Protein AF-A0A0N5BUS9-F1 (afdb_monomer_lite)

pLDDT: mean 77.42, std 15.08, range [35.19, 95.69]

Sequence (285 aa):
MSEILEEEARTRIELNFENAVDEVYRHNHSIRLLVQECLDNRKHGEDDLNDREKKSLQTFANALYSISFKGSQRVRKHGIAQAFVSELERKLRIPEDIISYKKIQSSRQSVDHREKEATRYQNDSRNISITIKSFSDLVEYLKGKSTMQFLDEIGEVAKIDDIKNIIESIDEVEALPGQPVKDSFAVIVEKVKILPQDLWKKETVDETICFVYLNNKQYLFVGRFMLMESPLIADLIHRALAVVLKTSIKVDATLEKLLSFFSFRLNISARAFFKDFRKYTKNIK

Organism: Strongyloides papillosus (NCBI:txid174720)

Secondary structure (DSSP, 8-state):
-HHHHHHHHHHHHHHHHHHHHHHHHTT-TTHHHHHHHHHTTS--STTSS-HHHHHHHHHHHHHHHHHHTTT-GGGG-HHHHHHHHHHHHHHHTPPTTSS-GGG---HHHHHHHHHHHHHHHHHTTTT-SS---SHHHHHHHHHHS-HHHHHHHH--SS-HHHHHHHHHTSPPB-PPTTSPPB-HHHHHHHHTT--HHHHEESS--TTEEEEEEETTEEEEEETTEEEEE-S-HHHHHHHHHHHH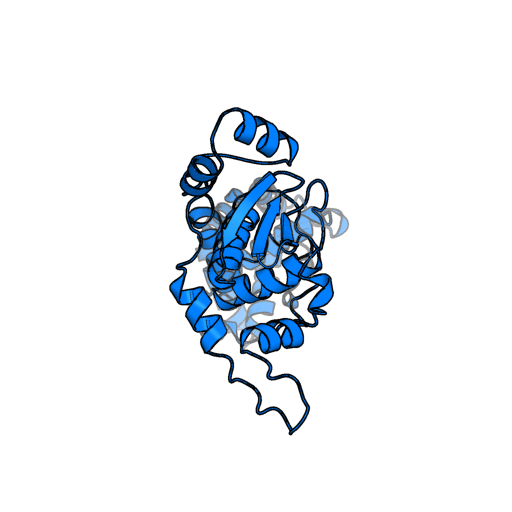HHS--EE-HHHHHHHHHHHHHTT--GGGT-SSTTSSTTS--

Structure (mmCIF, N/CA/C/O backbone):
data_AF-A0A0N5BUS9-F1
#
_entry.id   AF-A0A0N5BUS9-F1
#
loop_
_atom_site.group_PDB
_atom_site.id
_atom_site.type_symbol
_atom_site.label_atom_id
_atom_site.label_alt_id
_atom_site.label_comp_id
_atom_site.label_asym_id
_atom_site.label_entity_id
_atom_site.label_seq_id
_atom_site.pdbx_PDB_ins_code
_atom_site.Cartn_x
_atom_site.Cartn_y
_atom_site.Cartn_z
_atom_site.occupancy
_atom_site.B_iso_or_equiv
_atom_site.auth_seq_id
_atom_site.auth_comp_id
_atom_site.auth_asym_id
_atom_site.auth_atom_id
_atom_site.pdbx_PDB_model_num
ATOM 1 N N . MET A 1 1 ? -14.366 -10.611 -44.653 1.00 53.81 1 MET A N 1
ATOM 2 C CA . MET A 1 1 ? -14.214 -10.074 -43.275 1.00 53.81 1 MET A CA 1
ATOM 3 C C . MET A 1 1 ? -12.785 -10.226 -42.751 1.00 53.81 1 MET A C 1
ATOM 5 O O . MET A 1 1 ? -12.351 -9.297 -42.090 1.00 53.81 1 MET A O 1
ATOM 9 N N . SER A 1 2 ? -12.065 -11.323 -43.056 1.00 59.94 2 SER A N 1
ATOM 10 C CA . SER A 1 2 ? -10.646 -11.516 -42.669 1.00 59.94 2 SER A CA 1
ATOM 11 C C . SER A 1 2 ? -9.704 -10.480 -43.295 1.00 59.94 2 SER A C 1
ATOM 13 O O . SER A 1 2 ? -9.027 -9.769 -42.565 1.00 59.94 2 SER A O 1
ATOM 15 N N . GLU A 1 3 ? -9.779 -10.278 -44.617 1.00 67.44 3 GLU A N 1
ATOM 16 C CA . GLU A 1 3 ? -8.884 -9.361 -45.354 1.00 67.44 3 GLU A CA 1
ATOM 17 C C . GLU A 1 3 ? -8.934 -7.911 -44.842 1.00 67.44 3 GLU A C 1
ATOM 19 O O . GLU A 1 3 ? -7.905 -7.268 -44.685 1.00 67.44 3 GLU A O 1
ATOM 24 N N . ILE A 1 4 ? -10.123 -7.416 -44.473 1.00 73.56 4 ILE A N 1
ATOM 25 C CA . ILE A 1 4 ? -10.303 -6.059 -43.920 1.00 73.56 4 ILE A CA 1
ATOM 26 C C . ILE A 1 4 ? -9.629 -5.918 -42.541 1.00 73.56 4 ILE A C 1
ATOM 28 O O . ILE A 1 4 ? -9.157 -4.840 -42.187 1.00 73.56 4 ILE A O 1
ATOM 32 N N . LEU A 1 5 ? -9.607 -6.988 -41.736 1.00 72.75 5 LEU A N 1
ATOM 33 C CA . LEU A 1 5 ? -8.983 -6.978 -40.408 1.00 72.75 5 LEU A CA 1
ATOM 34 C C . LEU A 1 5 ? -7.459 -7.097 -40.500 1.00 72.75 5 LEU A C 1
ATOM 36 O O . LEU A 1 5 ? -6.759 -6.453 -39.721 1.00 72.75 5 LEU A O 1
ATOM 40 N N . GLU A 1 6 ? -6.960 -7.892 -41.445 1.00 78.50 6 GLU A N 1
ATOM 41 C CA . GLU A 1 6 ? -5.530 -8.044 -41.736 1.00 78.50 6 GLU A CA 1
ATOM 42 C C . GLU A 1 6 ? -4.935 -6.753 -42.309 1.00 78.50 6 GLU A C 1
ATOM 44 O O . GLU A 1 6 ? -3.887 -6.298 -41.851 1.00 78.50 6 GLU A O 1
ATOM 49 N N . GLU A 1 7 ? -5.634 -6.104 -43.243 1.00 79.88 7 GLU A N 1
ATOM 50 C CA . GLU A 1 7 ? -5.212 -4.823 -43.811 1.00 79.88 7 GLU A CA 1
ATOM 51 C C . GLU A 1 7 ? -5.198 -3.713 -42.747 1.00 79.88 7 GLU A C 1
ATOM 53 O O . GLU A 1 7 ? -4.198 -3.008 -42.598 1.00 79.88 7 GLU A O 1
ATOM 58 N N . GLU A 1 8 ? -6.243 -3.621 -41.912 1.00 77.88 8 GLU A N 1
ATOM 59 C CA . GLU A 1 8 ? -6.282 -2.659 -40.801 1.00 77.88 8 GLU A CA 1
ATOM 60 C C . GLU A 1 8 ? -5.161 -2.914 -39.773 1.00 77.88 8 GLU A C 1
ATOM 62 O O . GLU A 1 8 ? -4.548 -1.965 -39.269 1.00 77.88 8 GLU A O 1
ATOM 67 N N . ALA A 1 9 ? -4.873 -4.180 -39.451 1.00 80.75 9 ALA A N 1
ATOM 68 C CA . ALA A 1 9 ? -3.781 -4.543 -38.554 1.00 80.75 9 ALA A CA 1
ATOM 69 C C . ALA A 1 9 ? -2.418 -4.144 -39.130 1.00 80.75 9 ALA A C 1
ATOM 71 O O . ALA A 1 9 ? -1.630 -3.500 -38.434 1.00 80.75 9 ALA A O 1
ATOM 72 N N . ARG A 1 10 ? -2.169 -4.457 -40.405 1.00 84.44 10 ARG A N 1
ATOM 73 C CA . ARG A 1 10 ? -0.926 -4.127 -41.108 1.00 84.44 10 ARG A CA 1
ATOM 74 C C . ARG A 1 10 ? -0.653 -2.626 -41.107 1.00 84.44 10 ARG A C 1
ATOM 76 O O . ARG A 1 10 ? 0.413 -2.207 -40.658 1.00 84.44 10 ARG A O 1
ATOM 83 N N . THR A 1 11 ? -1.633 -1.813 -41.508 1.00 83.12 11 THR A N 1
ATOM 84 C CA . THR A 1 11 ? -1.485 -0.349 -41.545 1.00 83.12 11 THR A CA 1
ATOM 85 C C . THR A 1 11 ? -1.175 0.222 -40.161 1.00 83.12 11 THR A C 1
ATOM 87 O O . THR A 1 11 ? -0.302 1.076 -40.010 1.00 83.12 11 THR A O 1
ATOM 90 N N . ARG A 1 12 ? -1.854 -0.256 -39.110 1.00 82.12 12 ARG A N 1
ATOM 91 C CA . ARG A 1 12 ? -1.620 0.244 -37.747 1.00 82.12 12 ARG A CA 1
ATOM 92 C C . ARG A 1 12 ? -0.279 -0.204 -37.169 1.00 82.12 12 ARG A C 1
ATOM 94 O O . ARG A 1 12 ? 0.348 0.590 -36.466 1.00 82.12 12 ARG A O 1
ATOM 101 N N . ILE A 1 13 ? 0.161 -1.427 -37.476 1.00 86.25 13 ILE A N 1
ATOM 102 C CA . ILE A 1 13 ? 1.496 -1.924 -37.128 1.00 86.25 13 ILE A CA 1
ATOM 103 C C . ILE A 1 13 ? 2.551 -1.032 -37.772 1.00 86.25 13 ILE A C 1
ATOM 105 O O . ILE A 1 13 ? 3.456 -0.591 -37.080 1.00 86.25 13 ILE A O 1
ATOM 109 N N . GLU A 1 14 ? 2.440 -0.734 -39.066 1.00 86.12 14 GLU A N 1
ATOM 110 C CA . GLU A 1 14 ? 3.389 0.125 -39.783 1.00 86.12 14 GLU A CA 1
ATOM 111 C C . GLU A 1 14 ? 3.478 1.533 -39.198 1.00 86.12 14 GLU A C 1
ATOM 113 O O . GLU A 1 14 ? 4.581 2.003 -38.932 1.00 86.12 14 GLU A O 1
ATOM 118 N N . LEU A 1 15 ? 2.336 2.162 -38.917 1.00 84.62 15 LEU A N 1
ATOM 119 C CA . LEU A 1 15 ? 2.288 3.524 -38.382 1.00 84.62 15 LEU A CA 1
ATOM 120 C C . LEU A 1 15 ? 2.887 3.659 -36.974 1.00 84.62 15 LEU A C 1
ATOM 122 O O . LEU A 1 15 ? 3.390 4.725 -36.629 1.00 84.62 15 LEU A O 1
ATOM 126 N N . ASN A 1 16 ? 2.813 2.612 -36.145 1.00 85.88 16 ASN A N 1
ATOM 127 C CA . ASN A 1 16 ? 3.159 2.695 -34.720 1.00 85.88 16 ASN A CA 1
ATOM 128 C C . ASN A 1 16 ? 4.378 1.855 -34.317 1.00 85.88 16 ASN A C 1
ATOM 130 O O . ASN A 1 16 ? 4.712 1.821 -33.132 1.00 85.88 16 ASN A O 1
ATOM 134 N N . PHE A 1 17 ? 5.030 1.181 -35.269 1.00 86.00 17 PHE A N 1
ATOM 135 C CA . PHE A 1 17 ? 6.097 0.214 -34.997 1.00 86.00 17 PHE A CA 1
ATOM 136 C C . PHE A 1 17 ? 7.263 0.827 -34.213 1.00 86.00 17 PHE A C 1
ATOM 138 O O . PHE A 1 17 ? 7.553 0.387 -33.103 1.00 86.00 17 PHE A O 1
ATOM 145 N N . GLU A 1 18 ? 7.879 1.881 -34.753 1.00 82.56 18 GLU A N 1
ATOM 146 C CA . GLU A 1 18 ? 9.043 2.544 -34.147 1.00 82.56 18 GLU A CA 1
ATOM 147 C C . GLU A 1 18 ? 8.702 3.170 -32.791 1.00 82.56 18 GLU A C 1
ATOM 149 O O . GLU A 1 18 ? 9.430 2.997 -31.816 1.00 82.56 18 GLU A O 1
ATOM 154 N N . ASN A 1 19 ? 7.526 3.797 -32.686 1.00 81.38 19 ASN A N 1
ATOM 155 C CA . ASN A 1 19 ? 7.044 4.362 -31.425 1.00 81.38 19 ASN A CA 1
ATOM 156 C C . ASN A 1 19 ? 6.926 3.290 -30.329 1.00 81.38 19 ASN A C 1
ATOM 158 O O . ASN A 1 19 ? 7.269 3.538 -29.173 1.00 81.38 19 ASN A O 1
ATOM 162 N N . ALA A 1 20 ? 6.462 2.087 -30.681 1.00 81.69 20 ALA A N 1
ATOM 163 C CA . ALA A 1 20 ? 6.376 0.975 -29.742 1.00 81.69 20 ALA A CA 1
ATOM 164 C C . ALA A 1 20 ? 7.757 0.427 -29.351 1.00 81.69 20 ALA A C 1
ATOM 166 O O . ALA A 1 20 ? 7.949 0.034 -28.197 1.00 81.69 20 ALA A O 1
ATOM 167 N N . VAL A 1 21 ? 8.718 0.408 -30.282 1.00 83.44 21 VAL A N 1
ATOM 168 C CA . VAL A 1 21 ? 10.104 0.003 -30.001 1.00 83.44 21 VAL A CA 1
ATOM 169 C C . VAL A 1 21 ? 10.720 0.960 -28.982 1.00 83.44 21 VAL A C 1
ATOM 171 O O . VAL A 1 21 ? 11.236 0.508 -27.958 1.00 83.44 21 VAL A O 1
ATOM 174 N N . ASP A 1 22 ? 10.592 2.267 -29.208 1.00 78.38 22 ASP A N 1
ATOM 175 C CA . ASP A 1 22 ? 11.109 3.299 -28.308 1.00 78.38 22 ASP A CA 1
ATOM 176 C C . ASP A 1 22 ? 10.444 3.258 -26.926 1.00 78.38 22 ASP A C 1
ATOM 178 O O . ASP A 1 22 ? 11.112 3.426 -25.901 1.00 78.38 22 ASP A O 1
ATOM 182 N N . GLU A 1 23 ? 9.135 3.000 -26.866 1.00 76.94 23 GLU A N 1
ATOM 183 C CA . GLU A 1 23 ? 8.405 2.901 -25.601 1.00 76.94 23 GLU A CA 1
ATOM 184 C C . GLU A 1 23 ? 8.887 1.717 -24.751 1.00 76.94 23 GLU A C 1
ATOM 186 O O . GLU A 1 23 ? 9.117 1.861 -23.548 1.00 76.94 23 GLU A O 1
ATOM 191 N N . VAL A 1 24 ? 9.086 0.547 -25.363 1.00 76.31 24 VAL A N 1
ATOM 192 C CA . VAL A 1 24 ? 9.543 -0.650 -24.642 1.00 76.31 24 VAL A CA 1
ATOM 193 C C . VAL A 1 24 ? 11.032 -0.571 -24.323 1.00 76.31 24 VAL A C 1
ATOM 195 O O . VAL A 1 24 ? 11.441 -1.030 -23.256 1.00 76.31 24 VAL A O 1
ATOM 198 N N . TYR A 1 25 ? 11.839 0.070 -25.173 1.00 73.69 25 TYR A N 1
ATOM 199 C CA . TYR A 1 25 ? 13.275 0.254 -24.951 1.00 73.69 25 TYR A CA 1
ATOM 200 C C . TYR A 1 25 ? 13.587 0.985 -23.639 1.00 73.69 25 TYR A C 1
ATOM 202 O O . TYR A 1 25 ? 14.580 0.669 -22.983 1.00 73.69 25 TYR A O 1
ATOM 210 N N . ARG A 1 26 ? 12.712 1.901 -23.197 1.00 71.44 26 ARG A N 1
ATOM 211 C CA . ARG A 1 26 ? 12.839 2.594 -21.898 1.00 71.44 26 ARG A CA 1
ATOM 212 C C . ARG A 1 26 ? 12.831 1.649 -20.694 1.00 71.44 26 ARG A C 1
ATOM 214 O O . ARG A 1 26 ? 13.338 2.013 -19.639 1.00 71.44 26 ARG A O 1
ATOM 221 N N . HIS A 1 27 ? 12.245 0.463 -20.840 1.00 65.81 27 HIS A N 1
ATOM 222 C CA . HIS A 1 27 ? 12.072 -0.516 -19.763 1.00 65.81 27 HIS A CA 1
ATOM 223 C C . HIS A 1 27 ? 12.791 -1.842 -20.036 1.00 65.81 27 HIS A C 1
ATOM 225 O O . HIS A 1 27 ? 13.037 -2.614 -19.111 1.00 65.81 27 HIS A O 1
ATOM 231 N N . ASN A 1 28 ? 13.133 -2.112 -21.294 1.00 73.75 28 ASN A N 1
ATOM 232 C CA . ASN A 1 28 ? 13.862 -3.290 -21.725 1.00 73.75 28 ASN A CA 1
ATOM 233 C C . ASN A 1 28 ? 14.829 -2.923 -22.859 1.00 73.75 28 ASN A C 1
ATOM 235 O O . ASN A 1 28 ? 14.481 -2.986 -24.036 1.00 73.75 28 ASN A O 1
ATOM 239 N N . HIS A 1 29 ? 16.061 -2.562 -22.500 1.00 74.81 29 HIS A N 1
ATOM 240 C CA . HIS A 1 29 ? 17.065 -2.076 -23.452 1.00 74.81 29 HIS A CA 1
ATOM 241 C C . HIS A 1 29 ? 17.440 -3.089 -24.547 1.00 74.81 29 HIS A C 1
ATOM 243 O O . HIS A 1 29 ? 17.887 -2.689 -25.618 1.00 74.81 29 HIS A O 1
ATOM 249 N N . SER A 1 30 ? 17.223 -4.392 -24.333 1.00 79.69 30 SER A N 1
ATOM 250 C CA . SER A 1 30 ? 17.527 -5.412 -25.344 1.00 79.69 30 SER A CA 1
ATOM 251 C C . SER A 1 30 ? 16.446 -5.554 -26.418 1.00 79.69 30 SER A C 1
ATOM 253 O O . SER A 1 30 ? 16.671 -6.264 -27.394 1.00 79.69 30 SER A O 1
ATOM 255 N N . ILE A 1 31 ? 15.281 -4.899 -26.283 1.00 82.69 31 ILE A N 1
ATOM 256 C CA . ILE A 1 31 ? 14.173 -5.086 -27.234 1.00 82.69 31 ILE A CA 1
ATOM 257 C C . ILE A 1 31 ? 14.508 -4.577 -28.637 1.00 82.69 31 ILE A C 1
ATOM 259 O O . ILE A 1 31 ? 14.100 -5.187 -29.615 1.00 82.69 31 ILE A O 1
ATOM 263 N N . ARG A 1 32 ? 15.277 -3.488 -28.742 1.00 83.94 32 ARG A N 1
ATOM 264 C CA . ARG A 1 32 ? 15.635 -2.884 -30.031 1.00 83.94 32 ARG A CA 1
ATOM 265 C C . ARG A 1 32 ? 16.551 -3.803 -30.834 1.00 83.94 32 ARG A C 1
ATOM 267 O O . ARG A 1 32 ? 16.309 -4.025 -32.012 1.00 83.94 32 ARG A O 1
ATOM 274 N N . LEU A 1 33 ? 17.553 -4.369 -30.160 1.00 83.75 33 LEU A N 1
ATOM 275 C CA . LEU A 1 33 ? 18.446 -5.377 -30.731 1.00 83.75 33 LEU A CA 1
ATOM 276 C C . LEU A 1 33 ? 17.661 -6.628 -31.130 1.00 83.75 33 LEU A C 1
ATOM 278 O O . LEU A 1 33 ? 17.785 -7.075 -32.259 1.00 83.75 33 LEU A O 1
ATOM 282 N N . LEU A 1 34 ? 16.785 -7.126 -30.253 1.00 83.88 34 LEU A N 1
ATOM 283 C CA . LEU A 1 34 ? 15.982 -8.318 -30.524 1.00 83.88 34 LEU A CA 1
ATOM 284 C C . LEU A 1 34 ? 15.037 -8.138 -31.724 1.00 83.88 34 LEU A C 1
ATOM 286 O O . LEU A 1 34 ? 14.948 -9.020 -32.570 1.00 83.88 34 LEU A O 1
ATOM 290 N N . VAL A 1 35 ? 14.345 -6.999 -31.821 1.00 85.50 35 VAL A N 1
ATOM 291 C CA . VAL A 1 35 ? 13.466 -6.687 -32.960 1.00 85.50 35 VAL A CA 1
ATOM 292 C C . VAL A 1 35 ? 14.276 -6.578 -34.251 1.00 85.50 35 VAL A C 1
ATOM 294 O O . VAL A 1 35 ? 13.864 -7.137 -35.264 1.00 85.50 35 VAL A O 1
ATOM 297 N N . GLN A 1 36 ? 15.441 -5.926 -34.212 1.00 84.44 36 GLN A N 1
ATOM 298 C CA . GLN A 1 36 ? 16.326 -5.828 -35.371 1.00 84.44 36 GLN A CA 1
ATOM 299 C C . GLN A 1 36 ? 16.843 -7.205 -35.809 1.00 84.44 36 GLN A C 1
ATOM 301 O O . GLN A 1 36 ? 16.803 -7.520 -36.991 1.00 84.44 36 GLN A O 1
ATOM 306 N N . GLU A 1 37 ? 17.255 -8.058 -34.869 1.00 83.69 37 GLU A N 1
ATOM 307 C CA . GLU A 1 37 ? 17.695 -9.430 -35.152 1.00 83.69 37 GLU A CA 1
ATOM 308 C C . GLU A 1 37 ? 16.587 -10.287 -35.784 1.00 83.69 37 GLU A C 1
ATOM 310 O O . GLU A 1 37 ? 16.871 -11.100 -36.666 1.00 83.69 37 GLU A O 1
ATOM 315 N N . CYS A 1 38 ? 15.330 -10.082 -35.380 1.00 83.94 38 CYS A N 1
ATOM 316 C CA . CYS A 1 38 ? 14.174 -10.728 -36.006 1.00 83.94 38 CYS A CA 1
ATOM 317 C C . CYS A 1 38 ? 13.973 -10.225 -37.453 1.00 83.94 38 CYS A C 1
ATOM 319 O O . CYS A 1 38 ? 13.908 -11.023 -38.387 1.00 83.94 38 CYS A O 1
ATOM 321 N N . LEU A 1 39 ? 13.975 -8.902 -37.669 1.00 85.00 39 LEU A N 1
ATOM 322 C CA . LEU A 1 39 ? 13.831 -8.293 -39.002 1.00 85.00 39 LEU A CA 1
ATOM 323 C C . LEU A 1 39 ? 14.959 -8.697 -39.970 1.00 85.00 39 LEU A C 1
ATOM 325 O O . LEU A 1 39 ? 14.706 -8.956 -41.153 1.00 85.00 39 LEU A O 1
ATOM 329 N N . ASP A 1 40 ? 16.182 -8.808 -39.451 1.00 83.38 40 ASP A N 1
ATOM 330 C CA . ASP A 1 40 ? 17.397 -9.183 -40.181 1.00 83.38 40 ASP A CA 1
ATOM 331 C C . ASP A 1 40 ? 17.486 -10.690 -40.478 1.00 83.38 40 ASP A C 1
ATOM 333 O O . ASP A 1 40 ? 18.495 -11.149 -41.015 1.00 83.38 40 ASP A O 1
ATOM 337 N N . ASN A 1 41 ? 16.441 -11.465 -40.166 1.00 74.25 41 ASN A N 1
ATOM 338 C CA . ASN A 1 41 ? 16.361 -12.901 -40.435 1.00 74.25 41 ASN A CA 1
ATOM 339 C C . ASN A 1 41 ? 17.396 -13.726 -39.626 1.00 74.25 41 ASN A C 1
ATOM 341 O O . ASN A 1 41 ? 17.855 -14.777 -40.058 1.00 74.25 41 ASN A O 1
ATOM 345 N N . ARG A 1 42 ? 17.792 -13.266 -38.430 1.00 71.44 42 ARG A N 1
ATOM 346 C CA . ARG A 1 42 ? 18.778 -13.968 -37.576 1.00 71.44 42 ARG A CA 1
ATOM 347 C C . ARG A 1 42 ? 18.152 -14.881 -36.516 1.00 71.44 42 ARG A C 1
ATOM 349 O O . ARG A 1 42 ? 18.885 -15.562 -35.805 1.00 71.44 42 ARG A O 1
ATOM 356 N N . LYS A 1 43 ? 16.822 -14.856 -36.380 1.00 67.00 43 LYS A N 1
ATOM 357 C CA . LYS A 1 43 ? 16.039 -15.542 -35.337 1.00 67.00 43 LYS A CA 1
ATOM 358 C C . LYS A 1 43 ? 14.774 -16.164 -35.941 1.00 67.00 43 LYS A C 1
ATOM 360 O O . LYS A 1 43 ? 13.675 -15.658 -35.731 1.00 67.00 43 LYS A O 1
ATOM 365 N N . HIS A 1 44 ? 14.947 -17.205 -36.753 1.00 60.19 44 HIS A N 1
ATOM 366 C CA . HIS A 1 44 ? 13.884 -17.752 -37.606 1.00 60.19 44 HIS A CA 1
ATOM 367 C C . HIS A 1 44 ? 13.287 -19.073 -37.123 1.00 60.19 44 HIS A C 1
ATOM 369 O O . HIS A 1 44 ? 12.172 -19.399 -37.522 1.00 60.19 44 HIS A O 1
ATOM 375 N N . GLY A 1 45 ? 14.002 -19.835 -36.295 1.00 60.44 45 GLY A N 1
ATOM 376 C CA . GLY A 1 45 ? 13.513 -21.072 -35.690 1.00 60.44 45 GLY A CA 1
ATOM 377 C C . GLY A 1 45 ? 12.900 -20.856 -34.303 1.00 60.44 45 GLY A C 1
ATOM 378 O O . GLY A 1 45 ? 13.257 -19.920 -33.588 1.00 60.44 45 GLY A O 1
ATOM 379 N N . GLU A 1 46 ? 12.004 -21.754 -33.879 1.00 59.09 46 GLU A N 1
ATOM 380 C CA . GLU A 1 46 ? 11.448 -21.746 -32.510 1.00 59.09 46 GLU A CA 1
ATOM 381 C C . GLU A 1 46 ? 12.519 -21.916 -31.418 1.00 59.09 46 GLU A C 1
ATOM 383 O O . GLU A 1 46 ? 12.331 -21.417 -30.299 1.00 59.09 46 GLU A O 1
ATOM 388 N N . ASP A 1 47 ? 13.626 -22.584 -31.763 1.00 61.56 47 ASP A N 1
ATOM 389 C CA . ASP A 1 47 ? 14.791 -22.842 -30.908 1.00 61.56 47 ASP A CA 1
ATOM 390 C C . ASP A 1 47 ? 15.774 -21.660 -30.850 1.00 61.56 47 ASP A C 1
ATOM 392 O O . ASP A 1 47 ? 16.616 -21.593 -29.953 1.00 61.56 47 ASP A O 1
ATOM 396 N N . ASP A 1 48 ? 15.647 -20.686 -31.760 1.00 67.56 48 ASP A N 1
ATOM 397 C CA . ASP A 1 48 ? 16.517 -19.505 -31.793 1.00 67.56 48 ASP A CA 1
ATOM 398 C C . ASP A 1 48 ? 16.135 -18.472 -30.721 1.00 67.56 48 ASP A C 1
ATOM 400 O O . ASP A 1 48 ? 16.923 -17.567 -30.414 1.00 67.56 48 ASP A O 1
ATOM 404 N N . LEU A 1 49 ? 14.925 -18.593 -30.162 1.00 77.00 49 LEU A N 1
ATOM 405 C CA . LEU A 1 49 ? 14.358 -17.680 -29.177 1.00 77.00 49 LEU A CA 1
ATOM 406 C C . LEU A 1 49 ? 14.268 -18.346 -27.803 1.00 77.00 49 LEU A C 1
ATOM 408 O O . LEU A 1 49 ? 13.504 -19.289 -27.590 1.00 77.00 49 LEU A O 1
ATOM 412 N N . ASN A 1 50 ? 14.977 -17.796 -26.821 1.00 82.88 50 ASN A N 1
ATOM 413 C CA . ASN A 1 50 ? 14.837 -18.235 -25.435 1.00 82.88 50 ASN A CA 1
ATOM 414 C C . ASN A 1 50 ? 13.542 -17.691 -24.789 1.00 82.88 50 ASN A C 1
ATOM 416 O O . ASN A 1 50 ? 12.924 -16.730 -25.255 1.00 82.88 50 ASN A O 1
ATOM 420 N N . ASP A 1 51 ? 13.139 -18.259 -23.649 1.00 80.19 51 ASP A N 1
ATOM 421 C CA . ASP A 1 51 ? 11.920 -17.849 -22.930 1.00 80.19 51 ASP A CA 1
ATOM 422 C C . ASP A 1 51 ? 11.886 -16.360 -22.549 1.00 80.19 51 ASP A C 1
ATOM 424 O O . ASP A 1 51 ? 10.813 -15.759 -22.411 1.00 80.19 51 ASP A O 1
ATOM 428 N N . ARG A 1 52 ? 13.055 -15.741 -22.347 1.00 81.25 52 ARG A N 1
ATOM 429 C CA . ARG A 1 52 ? 13.172 -14.317 -22.013 1.00 81.25 52 ARG A CA 1
ATOM 430 C C . ARG A 1 52 ? 12.928 -13.439 -23.242 1.00 81.25 52 ARG A C 1
ATOM 432 O O . ARG A 1 52 ? 12.273 -12.401 -23.121 1.00 81.25 52 ARG A O 1
ATOM 439 N N . GLU A 1 53 ? 13.399 -13.857 -24.407 1.00 82.38 53 GLU A N 1
ATOM 440 C CA . GLU A 1 53 ? 13.170 -13.210 -25.699 1.00 82.38 53 GLU A CA 1
ATOM 441 C C . GLU A 1 53 ? 11.702 -13.339 -26.110 1.00 82.38 53 GLU A C 1
ATOM 443 O O . GLU A 1 53 ? 11.070 -12.323 -26.391 1.00 82.38 53 GLU A O 1
ATOM 448 N N . LYS A 1 54 ? 11.103 -14.533 -25.983 1.00 85.12 54 LYS A N 1
ATOM 449 C CA . LYS A 1 54 ? 9.660 -14.754 -26.215 1.00 85.12 54 LYS A CA 1
ATOM 450 C C . LYS A 1 54 ? 8.796 -13.839 -25.335 1.00 85.12 54 LYS A C 1
ATOM 452 O O . LYS A 1 54 ? 7.881 -13.169 -25.814 1.00 85.12 54 LYS A O 1
ATOM 457 N N . LYS A 1 55 ? 9.127 -13.709 -24.041 1.00 82.94 55 LYS A N 1
ATOM 458 C CA . LYS A 1 55 ? 8.458 -12.753 -23.129 1.00 82.94 55 LYS A CA 1
ATOM 459 C C . LYS A 1 55 ? 8.661 -11.293 -23.539 1.00 82.94 55 LYS A C 1
ATOM 461 O O . LYS A 1 55 ? 7.748 -10.477 -23.380 1.00 82.94 55 LYS A O 1
ATOM 466 N N . SER A 1 56 ? 9.841 -10.954 -24.048 1.00 83.12 56 SER A N 1
ATOM 467 C CA . SER A 1 56 ? 10.161 -9.599 -24.507 1.00 83.12 56 SER A CA 1
ATOM 468 C C . SER A 1 56 ? 9.361 -9.239 -25.764 1.00 83.12 56 SER A C 1
ATOM 470 O O . SER A 1 56 ? 8.751 -8.172 -25.797 1.00 83.12 56 SER A O 1
ATOM 472 N N . LEU A 1 57 ? 9.249 -10.161 -26.725 1.00 86.12 57 LEU A N 1
ATOM 473 C CA . LEU A 1 57 ? 8.404 -10.024 -27.917 1.00 86.12 57 LEU A CA 1
ATOM 474 C C . LEU A 1 57 ? 6.917 -9.914 -27.559 1.00 86.12 57 LEU A C 1
ATOM 476 O O . LEU A 1 57 ? 6.227 -9.037 -28.069 1.00 86.12 57 LEU A O 1
ATOM 480 N N . GLN A 1 58 ? 6.430 -10.710 -26.602 1.00 87.81 58 GLN A N 1
ATOM 481 C CA . GLN A 1 58 ? 5.059 -10.579 -26.095 1.00 87.81 58 GLN A CA 1
ATOM 482 C C . GLN A 1 58 ? 4.805 -9.203 -25.451 1.00 87.81 58 GLN A C 1
ATOM 484 O O . GLN A 1 58 ? 3.718 -8.637 -25.587 1.00 87.81 58 GLN A O 1
ATOM 489 N N . THR A 1 59 ? 5.791 -8.657 -24.734 1.00 82.88 59 THR A N 1
ATOM 490 C CA . THR A 1 59 ? 5.703 -7.323 -24.111 1.00 82.88 59 THR A CA 1
ATOM 491 C C . THR A 1 59 ? 5.665 -6.225 -25.171 1.00 82.88 59 THR A C 1
ATOM 493 O O . THR A 1 59 ? 4.860 -5.298 -25.070 1.00 82.88 59 THR A O 1
ATOM 496 N N . PHE A 1 60 ? 6.480 -6.368 -26.213 1.00 86.81 60 PHE A N 1
ATOM 497 C CA . PHE A 1 60 ? 6.468 -5.495 -27.378 1.00 86.81 60 PHE A CA 1
ATOM 498 C C . PHE A 1 60 ? 5.139 -5.541 -28.133 1.00 86.81 60 PHE A C 1
ATOM 500 O O . PHE A 1 60 ? 4.533 -4.493 -28.348 1.00 86.81 60 PHE A O 1
ATOM 507 N N . ALA A 1 61 ? 4.617 -6.734 -28.421 1.00 87.75 61 ALA A N 1
ATOM 508 C CA . ALA A 1 61 ? 3.317 -6.910 -29.062 1.00 87.75 61 ALA A CA 1
ATOM 509 C C . ALA A 1 61 ? 2.185 -6.231 -28.277 1.00 87.75 61 ALA A C 1
ATOM 511 O O . ALA A 1 61 ? 1.333 -5.567 -28.861 1.00 87.75 61 ALA A O 1
ATOM 512 N N . ASN A 1 62 ? 2.208 -6.334 -26.946 1.00 84.62 62 ASN A N 1
ATOM 513 C CA . ASN A 1 62 ? 1.245 -5.665 -26.071 1.00 84.62 62 ASN A CA 1
ATOM 514 C C . ASN A 1 62 ? 1.343 -4.134 -26.127 1.00 84.62 62 ASN A C 1
ATOM 516 O O . ASN A 1 62 ? 0.317 -3.454 -26.192 1.00 84.62 62 ASN A O 1
ATOM 520 N N . ALA A 1 63 ? 2.559 -3.582 -26.112 1.00 82.31 63 ALA A N 1
ATOM 521 C CA . ALA A 1 63 ? 2.772 -2.141 -26.234 1.00 82.31 63 ALA A CA 1
ATOM 522 C C . ALA A 1 63 ? 2.303 -1.631 -27.604 1.00 82.31 63 ALA A C 1
ATOM 524 O O . ALA A 1 63 ? 1.484 -0.714 -27.674 1.00 82.31 63 ALA A O 1
ATOM 525 N N . LEU A 1 64 ? 2.732 -2.293 -28.682 1.00 86.50 64 LEU A N 1
ATOM 526 C CA . LEU A 1 64 ? 2.346 -1.944 -30.044 1.00 86.50 64 LEU A CA 1
ATOM 527 C C . LEU A 1 64 ? 0.834 -2.034 -30.245 1.00 86.50 64 LEU A C 1
ATOM 529 O O . LEU A 1 64 ? 0.249 -1.116 -30.813 1.00 86.50 64 LEU A O 1
ATOM 533 N N . TYR A 1 65 ? 0.183 -3.085 -29.743 1.00 85.19 65 TYR A N 1
ATOM 534 C CA . TYR A 1 65 ? -1.270 -3.230 -29.821 1.00 85.19 65 TYR A CA 1
ATOM 535 C C . TYR A 1 65 ? -1.995 -2.111 -29.061 1.00 85.19 65 TYR A C 1
ATOM 537 O O . TYR A 1 65 ? -2.944 -1.509 -29.568 1.00 85.19 65 TYR A O 1
ATOM 545 N N . SER A 1 66 ? -1.517 -1.782 -27.858 1.00 79.38 66 SER A N 1
ATOM 546 C CA . SER A 1 66 ? -2.079 -0.714 -27.031 1.00 79.38 66 SER A CA 1
ATOM 547 C C . SER A 1 66 ? -1.983 0.656 -27.706 1.00 79.38 66 SER A C 1
ATOM 549 O O . SER A 1 66 ? -2.948 1.416 -27.647 1.00 79.38 66 SER A O 1
ATOM 551 N N . ILE A 1 67 ? -0.854 0.973 -28.348 1.00 79.31 67 ILE A N 1
ATOM 552 C CA . ILE A 1 67 ? -0.663 2.221 -29.104 1.00 79.31 67 ILE A CA 1
ATOM 553 C C . ILE A 1 67 ? -1.543 2.206 -30.358 1.00 79.31 67 ILE A C 1
ATOM 555 O O . ILE A 1 67 ? -2.334 3.121 -30.580 1.00 79.31 67 ILE A O 1
ATOM 559 N N . SER A 1 68 ? -1.461 1.119 -31.128 1.00 80.44 68 SER A N 1
ATOM 560 C CA . SER A 1 68 ? -2.128 0.952 -32.422 1.00 80.44 68 SER A CA 1
ATOM 561 C C . SER A 1 68 ? -3.640 1.087 -32.340 1.00 80.44 68 SER A C 1
ATOM 563 O O . SER A 1 68 ? -4.259 1.613 -33.263 1.00 80.44 68 SER A O 1
ATOM 565 N N . PHE A 1 69 ? -4.251 0.626 -31.248 1.00 75.75 69 PHE A N 1
ATOM 566 C CA . PHE A 1 69 ? -5.704 0.606 -31.098 1.00 75.75 69 PHE A CA 1
ATOM 567 C C . PHE A 1 69 ? -6.221 1.439 -29.919 1.00 75.75 69 PHE A C 1
ATOM 569 O O . PHE A 1 69 ? -7.374 1.272 -29.504 1.00 75.75 69 PHE A O 1
ATOM 576 N N . LYS A 1 70 ? -5.414 2.373 -29.398 1.00 68.69 70 LYS A N 1
ATOM 577 C CA . LYS A 1 70 ? -5.835 3.306 -28.346 1.00 68.69 70 LYS A CA 1
ATOM 578 C C . LYS A 1 70 ? -7.124 4.030 -28.763 1.00 68.69 70 LYS A C 1
ATOM 580 O O . LYS A 1 70 ? -7.171 4.691 -29.794 1.00 68.69 70 LYS A O 1
ATOM 585 N N . GLY A 1 71 ? -8.190 3.875 -27.974 1.00 57.69 71 GLY A N 1
ATOM 586 C CA . GLY A 1 71 ? -9.489 4.518 -28.224 1.00 57.69 71 GLY A CA 1
ATOM 587 C C . GLY A 1 71 ? -10.382 3.853 -29.285 1.00 57.69 71 GLY A C 1
ATOM 588 O O . GLY A 1 71 ? -11.496 4.320 -29.506 1.00 57.69 71 GLY A O 1
ATOM 589 N N . SER A 1 72 ? -9.961 2.749 -29.914 1.00 64.31 72 SER A N 1
ATOM 590 C CA . SER A 1 72 ? -10.790 2.038 -30.897 1.00 64.31 72 SER A CA 1
ATOM 591 C C . SER A 1 72 ? -11.840 1.143 -30.225 1.00 64.31 72 SER A C 1
ATOM 593 O O . SER A 1 72 ? -11.527 0.311 -29.372 1.00 64.31 72 SER A O 1
ATOM 595 N N . GLN A 1 73 ? -13.104 1.241 -30.653 1.00 57.44 73 GLN A N 1
ATOM 596 C CA . GLN A 1 73 ? -14.177 0.351 -30.178 1.00 57.44 73 GLN A CA 1
ATOM 597 C C . GLN A 1 73 ? -13.984 -1.112 -30.623 1.00 57.44 73 GLN A C 1
ATOM 599 O O . GLN A 1 73 ? -14.543 -2.026 -30.011 1.00 57.44 73 GLN A O 1
ATOM 604 N N . ARG A 1 74 ? -13.172 -1.355 -31.665 1.00 57.75 74 ARG A N 1
ATOM 605 C CA . ARG A 1 74 ? -12.951 -2.688 -32.255 1.00 57.75 74 ARG A CA 1
ATOM 606 C C . ARG A 1 74 ? -12.019 -3.586 -31.439 1.00 57.75 74 ARG A C 1
ATOM 608 O O . ARG A 1 74 ? -12.059 -4.796 -31.629 1.00 57.75 74 ARG A O 1
ATOM 615 N N . VAL A 1 75 ? -11.289 -3.029 -30.468 1.00 55.03 75 VAL A N 1
ATOM 616 C CA . VAL A 1 75 ? -10.420 -3.754 -29.512 1.00 55.03 75 VAL A CA 1
ATOM 617 C C . VAL A 1 75 ? -11.166 -4.856 -28.742 1.00 55.03 75 VAL A C 1
ATOM 619 O O . VAL A 1 75 ? -10.562 -5.781 -28.213 1.00 55.03 75 VAL A O 1
ATOM 622 N N . ARG A 1 76 ? -12.502 -4.785 -28.690 1.00 50.44 76 ARG A N 1
ATOM 623 C CA . ARG A 1 76 ? -13.358 -5.763 -28.004 1.00 50.44 76 ARG A CA 1
ATOM 624 C C . ARG A 1 76 ? -13.641 -7.040 -28.809 1.00 50.44 76 ARG A C 1
ATOM 626 O O . ARG A 1 76 ? -14.291 -7.934 -28.278 1.00 50.44 76 ARG A O 1
ATOM 633 N N . LYS A 1 77 ? -13.223 -7.135 -30.078 1.00 57.44 77 LYS A N 1
ATOM 634 C CA . LYS A 1 77 ? -13.500 -8.302 -30.935 1.00 57.44 77 LYS A CA 1
ATOM 635 C C . LYS A 1 77 ? -12.294 -9.246 -30.967 1.00 57.44 77 LYS A C 1
ATOM 637 O O . LYS A 1 77 ? -11.223 -8.848 -31.404 1.00 57.44 77 LYS A O 1
ATOM 642 N N . HIS A 1 78 ? -12.476 -10.512 -30.585 1.00 58.91 78 HIS A N 1
ATOM 643 C CA . HIS A 1 78 ? -11.402 -11.522 -30.583 1.00 58.91 78 HIS A CA 1
ATOM 644 C C . HIS A 1 78 ? -10.647 -11.644 -31.923 1.00 58.91 78 HIS A C 1
ATOM 646 O O . HIS A 1 78 ? -9.441 -11.875 -31.916 1.00 58.91 78 HIS A O 1
ATOM 652 N N . GLY A 1 79 ? -11.319 -11.407 -33.056 1.00 66.88 79 GLY A N 1
ATOM 653 C CA . GLY A 1 79 ? -10.710 -11.515 -34.386 1.00 66.88 79 GLY A CA 1
ATOM 654 C C . GLY A 1 79 ? -9.624 -10.479 -34.706 1.00 66.88 79 GLY A C 1
ATOM 655 O O . GLY A 1 79 ? -8.711 -10.800 -35.457 1.00 66.88 79 GLY A O 1
ATOM 656 N N . ILE A 1 80 ? -9.656 -9.264 -34.130 1.00 76.38 80 ILE A N 1
ATOM 657 C CA . ILE A 1 80 ? -8.639 -8.240 -34.455 1.00 76.38 80 ILE A CA 1
ATOM 658 C C . ILE A 1 80 ? -7.301 -8.508 -33.753 1.00 76.38 80 ILE A C 1
ATOM 660 O O . ILE A 1 80 ? -6.251 -8.186 -34.294 1.00 76.38 80 ILE A O 1
ATOM 664 N N . ALA A 1 81 ? -7.320 -9.114 -32.561 1.00 79.81 81 ALA A N 1
ATOM 665 C CA . ALA A 1 81 ? -6.096 -9.467 -31.841 1.00 79.81 81 ALA A CA 1
ATOM 666 C C . ALA A 1 81 ? -5.352 -10.615 -32.534 1.00 79.81 81 ALA A C 1
ATOM 668 O O . ALA A 1 81 ? -4.130 -10.581 -32.622 1.00 79.81 81 ALA A O 1
ATOM 669 N N . GLN A 1 82 ? -6.093 -11.597 -33.056 1.00 83.06 82 GLN A N 1
ATOM 670 C CA . GLN A 1 82 ? -5.521 -12.698 -33.826 1.00 83.06 82 GLN A CA 1
ATOM 671 C C . GLN A 1 82 ? -4.909 -12.194 -35.139 1.00 83.06 82 GLN A C 1
ATOM 673 O O . GLN A 1 82 ? -3.728 -12.422 -35.366 1.00 83.06 82 GLN A O 1
ATOM 678 N N . ALA A 1 83 ? -5.660 -11.416 -35.932 1.00 83.50 83 ALA A N 1
ATOM 679 C CA . ALA A 1 83 ? -5.148 -10.825 -37.174 1.00 83.50 83 ALA A CA 1
ATOM 680 C C . ALA A 1 83 ? -3.918 -9.928 -36.936 1.00 83.50 83 ALA A C 1
ATOM 682 O O . ALA A 1 83 ? -2.960 -9.963 -37.702 1.00 83.50 83 ALA A O 1
ATOM 683 N N . PHE A 1 84 ? -3.911 -9.163 -35.839 1.00 86.88 84 PHE A N 1
ATOM 684 C CA . PHE A 1 84 ? -2.766 -8.342 -35.452 1.00 86.88 84 PHE A CA 1
ATOM 685 C C . PHE A 1 84 ? -1.522 -9.160 -35.115 1.00 86.88 84 PHE A C 1
ATOM 687 O O . PHE A 1 84 ? -0.432 -8.802 -35.550 1.00 86.88 84 PHE A O 1
ATOM 694 N N . VAL A 1 85 ? -1.668 -10.230 -34.333 1.00 87.81 85 VAL A N 1
ATOM 695 C CA . VAL A 1 85 ? -0.534 -11.083 -33.969 1.00 87.81 85 VAL A CA 1
ATOM 696 C C . VAL A 1 85 ? 0.051 -11.757 -35.201 1.00 87.81 85 VAL A C 1
ATOM 698 O O . VAL A 1 85 ? 1.256 -11.656 -35.400 1.00 87.81 85 VAL A O 1
ATOM 701 N N . SER A 1 86 ? -0.786 -12.333 -36.065 1.00 87.44 86 SER A N 1
ATOM 702 C CA . SER A 1 86 ? -0.323 -12.976 -37.298 1.00 87.44 86 SER A CA 1
ATOM 703 C C . SER A 1 86 ? 0.422 -11.997 -38.213 1.00 87.44 86 SER A C 1
ATOM 705 O O . SER A 1 86 ? 1.490 -12.311 -38.732 1.00 87.44 86 SER A O 1
ATOM 707 N N . GLU A 1 87 ? -0.081 -10.769 -38.371 1.00 87.81 87 GLU A N 1
ATOM 708 C CA . GLU A 1 87 ? 0.603 -9.733 -39.158 1.00 87.81 87 GLU A CA 1
ATOM 709 C C . GLU A 1 87 ? 1.904 -9.242 -38.499 1.00 87.81 87 GLU A C 1
ATOM 711 O O . GLU A 1 87 ? 2.878 -8.943 -39.195 1.00 87.81 87 GLU A O 1
ATOM 716 N N . LEU A 1 88 ? 1.958 -9.191 -37.165 1.00 88.75 88 LEU A N 1
ATOM 717 C CA . LEU A 1 88 ? 3.162 -8.820 -36.426 1.00 88.75 88 LEU A CA 1
ATOM 718 C C . LEU A 1 88 ? 4.249 -9.897 -36.528 1.00 88.75 88 LEU A C 1
ATOM 720 O O . LEU A 1 88 ? 5.402 -9.552 -36.780 1.00 88.75 88 LEU A O 1
ATOM 724 N N . GLU A 1 89 ? 3.897 -11.173 -36.368 1.00 87.88 89 GLU A N 1
ATOM 725 C CA . GLU A 1 89 ? 4.816 -12.308 -36.530 1.00 87.88 89 GLU A CA 1
ATOM 726 C C . GLU A 1 89 ? 5.367 -12.355 -37.958 1.00 87.88 89 GLU A C 1
ATOM 728 O O . GLU A 1 89 ? 6.581 -12.435 -38.154 1.00 87.88 89 GLU A O 1
ATOM 733 N N . ARG A 1 90 ? 4.499 -12.138 -38.955 1.00 87.69 90 ARG A N 1
ATOM 734 C CA . ARG A 1 90 ? 4.890 -12.028 -40.365 1.00 87.69 90 ARG A CA 1
ATOM 735 C C . ARG A 1 90 ? 5.853 -10.869 -40.621 1.00 87.69 90 ARG A C 1
ATOM 737 O O . ARG A 1 90 ? 6.832 -11.036 -41.348 1.00 87.69 90 ARG A O 1
ATOM 744 N N . LYS A 1 91 ? 5.607 -9.696 -40.025 1.00 86.44 91 LYS A N 1
ATOM 745 C CA . LYS A 1 91 ? 6.502 -8.533 -40.148 1.00 86.44 91 LYS A CA 1
ATOM 746 C C . LYS A 1 91 ? 7.850 -8.776 -39.472 1.00 86.44 91 LYS A C 1
ATOM 748 O O . LYS A 1 91 ? 8.876 -8.425 -40.044 1.00 86.44 91 LYS A O 1
ATOM 753 N N . LEU A 1 92 ? 7.841 -9.368 -38.278 1.00 84.69 92 LEU A N 1
ATOM 754 C CA . LEU A 1 92 ? 9.042 -9.719 -37.516 1.00 84.69 92 LEU A CA 1
ATOM 755 C C . LEU A 1 92 ? 9.773 -10.938 -38.081 1.00 84.69 92 LEU A C 1
ATOM 757 O O . LEU A 1 92 ? 10.882 -11.207 -37.639 1.00 84.69 92 LEU A O 1
ATOM 761 N N . ARG A 1 93 ? 9.180 -11.643 -39.052 1.00 84.31 93 ARG A N 1
ATOM 762 C CA . ARG A 1 93 ? 9.734 -12.850 -39.669 1.00 84.31 93 ARG A CA 1
ATOM 763 C C . ARG A 1 93 ? 10.016 -13.969 -38.654 1.00 84.31 93 ARG A C 1
ATOM 765 O O . ARG A 1 93 ? 10.930 -14.760 -38.838 1.00 84.31 93 ARG A O 1
ATOM 772 N N . ILE A 1 94 ? 9.221 -14.043 -37.593 1.00 82.94 94 ILE A N 1
ATOM 773 C CA . ILE A 1 94 ? 9.323 -15.085 -36.560 1.00 82.94 94 ILE A CA 1
ATOM 774 C C . ILE A 1 94 ? 8.303 -16.205 -36.823 1.00 82.94 94 ILE A C 1
ATOM 776 O O . ILE A 1 94 ? 7.338 -15.966 -37.555 1.00 82.94 94 ILE A O 1
ATOM 780 N N . PRO A 1 95 ? 8.493 -17.411 -36.250 1.00 81.19 95 PRO A N 1
ATOM 781 C CA . PRO A 1 95 ? 7.505 -18.483 -36.334 1.00 81.19 95 PRO A CA 1
ATOM 782 C C . PRO A 1 95 ? 6.123 -18.050 -35.838 1.00 81.19 95 PRO A C 1
ATOM 784 O O . PRO A 1 95 ? 6.007 -17.177 -34.973 1.00 81.19 95 PRO A O 1
ATOM 787 N N . GLU A 1 96 ? 5.089 -18.699 -36.371 1.00 81.06 96 GLU A N 1
ATOM 788 C CA . GLU A 1 96 ? 3.721 -18.559 -35.870 1.00 81.06 96 GLU A CA 1
ATOM 789 C C . GLU A 1 96 ? 3.631 -19.063 -34.416 1.00 81.06 96 GLU A C 1
ATOM 791 O O . GLU A 1 96 ? 4.403 -19.925 -33.997 1.00 81.06 96 GLU A O 1
ATOM 796 N N . ASP A 1 97 ? 2.693 -18.516 -33.639 1.00 80.00 97 ASP A N 1
ATOM 797 C CA . ASP A 1 97 ? 2.386 -18.902 -32.247 1.00 80.00 97 ASP A CA 1
ATOM 798 C C . ASP A 1 97 ? 3.441 -18.545 -31.177 1.00 80.00 97 ASP A C 1
ATOM 800 O O . ASP A 1 97 ? 3.269 -18.857 -29.989 1.00 80.00 97 ASP A O 1
ATOM 804 N N . ILE A 1 98 ? 4.487 -17.793 -31.530 1.00 83.50 98 ILE A N 1
ATOM 805 C CA . ILE A 1 98 ? 5.444 -17.240 -30.557 1.00 83.50 98 ILE A CA 1
ATOM 806 C C . ILE A 1 98 ? 4.768 -16.192 -29.665 1.00 83.50 98 ILE A C 1
ATOM 808 O O . ILE A 1 98 ? 5.001 -16.128 -28.450 1.00 83.50 98 ILE A O 1
ATOM 812 N N . ILE A 1 99 ? 3.922 -15.355 -30.261 1.00 83.94 99 ILE A N 1
ATOM 813 C CA . ILE A 1 99 ? 3.161 -14.316 -29.583 1.00 83.94 99 ILE A CA 1
ATOM 814 C C . ILE A 1 99 ? 1.745 -14.840 -29.363 1.00 83.94 99 ILE A C 1
ATOM 816 O O . ILE A 1 99 ? 0.976 -15.104 -30.278 1.00 83.94 99 ILE A O 1
ATOM 820 N N . SER A 1 100 ? 1.325 -14.932 -28.105 1.00 84.69 100 SER A N 1
ATOM 821 C CA . SER A 1 100 ? -0.021 -15.403 -27.802 1.00 84.69 100 SER A CA 1
ATOM 822 C C . SER A 1 100 ? -1.036 -14.274 -27.967 1.00 84.69 100 SER A C 1
ATOM 824 O O . SER A 1 100 ? -1.102 -13.363 -27.134 1.00 84.69 100 SER A O 1
ATOM 826 N N . TYR A 1 101 ? -1.912 -14.374 -28.972 1.00 81.12 101 TYR A N 1
ATOM 827 C CA . TYR A 1 101 ? -3.036 -13.439 -29.144 1.00 81.12 101 TYR A CA 1
ATOM 828 C C . TYR A 1 101 ? -3.976 -13.413 -27.927 1.00 81.12 101 TYR A C 1
ATOM 830 O O . TYR A 1 101 ? -4.563 -12.380 -27.613 1.00 81.12 101 TYR A O 1
ATOM 838 N N . LYS A 1 102 ? -4.077 -14.522 -27.175 1.00 77.62 102 LYS A N 1
ATOM 839 C CA . LYS A 1 102 ? -4.851 -14.603 -25.920 1.00 77.62 102 LYS A CA 1
ATOM 840 C C . LYS A 1 102 ? -4.255 -13.746 -24.798 1.00 77.62 102 LYS A C 1
ATOM 842 O O . LYS A 1 102 ? -4.967 -13.395 -23.861 1.00 77.62 102 LYS A O 1
ATOM 847 N N . LYS A 1 103 ? -2.958 -13.429 -24.875 1.00 75.94 103 LYS A N 1
ATOM 848 C CA . LYS A 1 103 ? -2.234 -12.582 -23.914 1.00 75.94 103 LYS A CA 1
ATOM 849 C C . LYS A 1 103 ? -2.149 -11.119 -24.359 1.00 75.94 103 LYS A C 1
ATOM 851 O O . LYS A 1 103 ? -1.503 -10.334 -23.664 1.00 75.94 103 LYS A O 1
ATOM 856 N N . ILE A 1 104 ? -2.787 -10.756 -25.476 1.00 77.38 104 ILE A N 1
ATOM 857 C CA . ILE A 1 104 ? -2.866 -9.372 -25.942 1.00 77.38 104 ILE A CA 1
ATOM 858 C C . ILE A 1 104 ? -3.823 -8.591 -25.041 1.00 77.38 104 ILE A C 1
ATOM 860 O O . ILE A 1 104 ? -5.037 -8.801 -25.047 1.00 77.38 104 ILE A O 1
ATOM 864 N N . GLN A 1 105 ? -3.263 -7.699 -24.228 1.00 64.75 105 GLN A N 1
ATOM 865 C CA . GLN A 1 105 ? -4.029 -6.854 -23.321 1.00 64.75 105 GLN A CA 1
ATOM 866 C C . GLN A 1 105 ? -4.588 -5.648 -24.081 1.00 64.75 105 GLN A C 1
ATOM 868 O O . GLN A 1 105 ? -3.857 -4.871 -24.692 1.00 64.75 105 GLN A O 1
ATOM 873 N N . SER A 1 106 ? -5.910 -5.478 -24.033 1.00 57.62 106 SER A N 1
ATOM 874 C CA . SER A 1 106 ? -6.582 -4.302 -24.598 1.00 57.62 106 SER A CA 1
ATOM 875 C C . SER A 1 106 ? -6.131 -3.001 -23.922 1.00 57.62 106 SER A C 1
ATOM 877 O O . SER A 1 106 ? -5.787 -2.992 -22.740 1.00 57.62 106 SER A O 1
ATOM 879 N N . SER A 1 107 ? -6.228 -1.875 -24.639 1.00 50.03 107 SER A N 1
ATOM 880 C CA . SER A 1 107 ? -5.823 -0.541 -24.166 1.00 50.03 107 SER A CA 1
ATOM 881 C C . SER A 1 107 ? -6.476 -0.089 -22.848 1.00 50.03 107 SER A C 1
ATOM 883 O O . SER A 1 107 ? -6.001 0.852 -22.231 1.00 50.03 107 SER A O 1
ATOM 885 N N . ARG A 1 108 ? -7.566 -0.724 -22.387 1.00 44.25 108 ARG A N 1
ATOM 886 C CA . ARG A 1 108 ? -8.129 -0.475 -21.046 1.00 44.25 108 ARG A CA 1
ATOM 887 C C . ARG A 1 108 ? -7.362 -1.210 -19.946 1.00 44.25 108 ARG A C 1
ATOM 889 O O . ARG A 1 108 ? -7.143 -0.637 -18.893 1.00 44.25 108 ARG A O 1
ATOM 896 N N . GLN A 1 109 ? -6.909 -2.436 -20.199 1.00 46.34 109 GLN A N 1
ATOM 897 C CA . GLN A 1 109 ? -6.138 -3.224 -19.233 1.00 46.34 109 GLN A CA 1
ATOM 898 C C . GLN A 1 109 ? -4.697 -2.713 -19.084 1.00 46.34 109 GLN A C 1
ATOM 900 O O . GLN A 1 109 ? -4.152 -2.786 -17.988 1.00 46.34 109 GLN A O 1
ATOM 905 N N . SER A 1 110 ? -4.101 -2.147 -20.141 1.00 44.62 110 SER A N 1
ATOM 906 C CA . SER A 1 110 ? -2.751 -1.562 -20.091 1.00 44.62 110 SER A CA 1
ATOM 907 C C . SER A 1 110 ? -2.725 -0.162 -19.466 1.00 44.62 110 SER A C 1
ATOM 909 O O . SER A 1 110 ? -1.806 0.139 -18.709 1.00 44.62 110 SER A O 1
ATOM 911 N N . VAL A 1 111 ? -3.737 0.677 -19.727 1.00 44.41 111 VAL A N 1
ATOM 912 C CA . VAL A 1 111 ? -3.853 2.030 -19.152 1.00 44.41 111 VAL A CA 1
ATOM 913 C C . VAL A 1 111 ? -4.233 1.960 -17.672 1.00 44.41 111 VAL A C 1
ATOM 915 O O . VAL A 1 111 ? -3.554 2.576 -16.859 1.00 44.41 111 VAL A O 1
ATOM 918 N N . ASP A 1 112 ? -5.194 1.110 -17.280 1.00 42.81 112 ASP A N 1
ATOM 919 C CA . ASP A 1 112 ? -5.514 0.903 -15.858 1.00 42.81 112 ASP A CA 1
ATOM 920 C C . ASP A 1 112 ? -4.334 0.332 -15.056 1.00 42.81 112 ASP A C 1
ATOM 922 O O . ASP A 1 112 ? -4.245 0.590 -13.859 1.00 42.81 112 ASP A O 1
ATOM 926 N N . HIS A 1 113 ? -3.431 -0.438 -15.675 1.00 45.94 113 HIS A N 1
ATOM 927 C CA . HIS A 1 113 ? -2.258 -0.993 -14.992 1.00 45.94 113 HIS A CA 1
ATOM 928 C C . HIS A 1 113 ? -1.082 -0.004 -14.971 1.00 45.94 113 HIS A C 1
ATOM 930 O O . HIS A 1 113 ? -0.454 0.171 -13.930 1.00 45.94 113 HIS A O 1
ATOM 936 N N . ARG A 1 114 ? -0.802 0.697 -16.082 1.00 44.62 114 ARG A N 1
ATOM 937 C CA . ARG A 1 114 ? 0.342 1.621 -16.195 1.00 44.62 114 ARG A CA 1
ATOM 938 C C . ARG A 1 114 ? 0.081 3.004 -15.601 1.00 44.62 114 ARG A C 1
ATOM 940 O O . ARG A 1 114 ? 0.992 3.537 -14.978 1.00 44.62 114 ARG A O 1
ATOM 947 N N . GLU A 1 115 ? -1.126 3.568 -15.703 1.00 43.03 115 GLU A N 1
ATOM 948 C CA . GLU A 1 115 ? -1.459 4.823 -15.003 1.00 43.03 115 GLU A CA 1
ATOM 949 C C . GLU A 1 115 ? -1.578 4.590 -13.490 1.00 43.03 115 GLU A C 1
ATOM 951 O O . GLU A 1 115 ? -1.116 5.417 -12.707 1.00 43.03 115 GLU A O 1
ATOM 956 N N . LYS A 1 116 ? -2.068 3.429 -13.028 1.00 47.69 116 LYS A N 1
ATOM 957 C CA . LYS A 1 116 ? -2.030 3.103 -11.588 1.00 47.69 116 LYS A CA 1
ATOM 958 C C . LYS A 1 116 ? -0.619 2.816 -11.076 1.00 47.69 116 LYS A C 1
ATOM 960 O O . LYS A 1 116 ? -0.362 3.071 -9.905 1.00 47.69 116 LYS A O 1
ATOM 965 N N . GLU A 1 117 ? 0.303 2.322 -11.903 1.00 41.97 117 GLU A N 1
ATOM 966 C CA . GLU A 1 117 ? 1.687 2.070 -11.478 1.00 41.97 117 GLU A CA 1
ATOM 967 C C . GLU A 1 117 ? 2.593 3.304 -11.566 1.00 41.97 117 GLU A C 1
ATOM 969 O O . GLU A 1 117 ? 3.307 3.586 -10.606 1.00 41.97 117 GLU A O 1
ATOM 974 N N . ALA A 1 118 ? 2.545 4.083 -12.649 1.00 39.09 118 ALA A N 1
ATOM 975 C CA . ALA A 1 118 ? 3.418 5.246 -12.829 1.00 39.09 118 ALA A CA 1
ATOM 976 C C . ALA A 1 118 ? 3.057 6.411 -11.888 1.00 39.09 118 ALA A C 1
ATOM 978 O O . ALA A 1 118 ? 3.948 7.054 -11.330 1.00 39.09 118 ALA A O 1
ATOM 979 N N . THR A 1 119 ? 1.761 6.639 -11.640 1.00 41.19 119 THR A N 1
ATOM 980 C CA . THR A 1 119 ? 1.298 7.727 -10.759 1.00 41.19 119 THR A CA 1
ATOM 981 C C . THR A 1 119 ? 1.438 7.378 -9.271 1.00 41.19 119 THR A C 1
ATOM 983 O O . THR A 1 119 ? 1.631 8.277 -8.458 1.00 41.19 119 THR A O 1
ATOM 986 N N . ARG A 1 120 ? 1.433 6.085 -8.897 1.00 43.72 120 ARG A N 1
ATOM 987 C CA . ARG A 1 120 ? 1.709 5.641 -7.514 1.00 43.72 120 ARG A CA 1
ATOM 988 C C . ARG A 1 120 ? 3.190 5.733 -7.147 1.00 43.72 120 ARG A C 1
ATOM 990 O O . ARG A 1 120 ? 3.508 6.190 -6.059 1.00 43.72 120 ARG A O 1
ATOM 997 N N . TYR A 1 121 ? 4.112 5.373 -8.042 1.00 40.78 121 TYR A N 1
ATOM 998 C CA . TYR A 1 121 ? 5.542 5.402 -7.701 1.00 40.78 121 TYR A CA 1
ATOM 999 C C . TYR A 1 121 ? 6.148 6.812 -7.633 1.00 40.78 121 TYR A C 1
ATOM 1001 O O . TYR A 1 121 ? 7.047 7.031 -6.821 1.00 40.78 121 TYR A O 1
ATOM 1009 N N . GLN A 1 122 ? 5.665 7.774 -8.430 1.00 39.06 122 GLN A N 1
ATOM 1010 C CA . GLN A 1 122 ? 6.179 9.151 -8.380 1.00 39.06 122 GLN A CA 1
ATOM 1011 C C . GLN A 1 122 ? 5.541 10.034 -7.298 1.00 39.06 122 GLN A C 1
ATOM 1013 O O . GLN A 1 122 ? 6.190 10.992 -6.888 1.00 39.06 122 GLN A O 1
ATOM 1018 N N . ASN A 1 123 ? 4.329 9.736 -6.816 1.00 39.19 123 ASN A N 1
ATOM 1019 C CA . ASN A 1 123 ? 3.695 10.536 -5.759 1.00 39.19 123 ASN A CA 1
ATOM 1020 C C . ASN A 1 123 ? 3.942 9.991 -4.342 1.00 39.19 123 ASN A C 1
ATOM 1022 O O . ASN A 1 123 ? 4.086 10.799 -3.429 1.00 39.19 123 ASN A O 1
ATOM 1026 N N . ASP A 1 124 ? 4.093 8.675 -4.144 1.00 42.78 124 ASP A N 1
ATOM 1027 C CA . ASP A 1 124 ? 4.281 8.109 -2.792 1.00 42.78 124 ASP A CA 1
ATOM 1028 C C . ASP A 1 124 ? 5.710 8.290 -2.233 1.00 42.78 124 ASP A C 1
ATOM 1030 O O . ASP A 1 124 ? 5.928 8.158 -1.032 1.00 42.78 124 ASP A O 1
ATOM 1034 N N . SER A 1 125 ? 6.695 8.638 -3.072 1.00 43.25 125 SER A N 1
ATOM 1035 C CA . SER A 1 125 ? 8.111 8.777 -2.682 1.00 43.25 125 SER A CA 1
ATOM 1036 C C . SER A 1 125 ? 8.635 10.220 -2.644 1.00 43.25 125 SER A C 1
ATOM 1038 O O . SER A 1 125 ? 9.779 10.442 -2.255 1.00 43.25 125 SER A O 1
ATOM 1040 N N . ARG A 1 126 ? 7.827 11.224 -3.019 1.00 47.16 126 ARG A N 1
ATOM 1041 C CA . ARG A 1 126 ? 8.283 12.628 -3.118 1.00 47.16 126 ARG A CA 1
ATOM 1042 C C . ARG A 1 126 ? 8.236 13.433 -1.815 1.00 47.16 126 ARG A C 1
ATOM 1044 O O . ARG A 1 126 ? 8.775 14.530 -1.795 1.00 47.16 126 ARG A O 1
ATOM 1051 N N . ASN A 1 127 ? 7.673 12.890 -0.733 1.00 50.81 127 ASN A N 1
ATOM 1052 C CA . ASN A 1 127 ? 7.481 13.615 0.533 1.00 50.81 127 ASN A CA 1
ATOM 1053 C C . ASN A 1 127 ? 8.103 12.912 1.753 1.00 50.81 127 ASN A C 1
ATOM 1055 O O . ASN A 1 127 ? 7.531 12.973 2.837 1.00 50.81 127 ASN A O 1
ATOM 1059 N N . ILE A 1 128 ? 9.228 12.210 1.595 1.00 53.03 128 ILE A N 1
ATOM 1060 C CA . ILE A 1 128 ? 9.994 11.687 2.738 1.00 53.03 128 ILE A CA 1
ATOM 1061 C C . ILE A 1 128 ? 11.373 12.328 2.693 1.00 53.03 128 ILE A C 1
ATOM 1063 O O . ILE A 1 128 ? 12.141 12.069 1.768 1.00 53.03 128 ILE A O 1
ATOM 1067 N N . SER A 1 129 ? 11.696 13.169 3.676 1.00 58.69 129 SER A N 1
ATOM 1068 C CA . SER A 1 129 ? 13.032 13.774 3.783 1.00 58.69 129 SER A CA 1
ATOM 1069 C C . SER A 1 129 ? 14.102 12.767 4.224 1.00 58.69 129 SER A C 1
ATOM 1071 O O . SER A 1 129 ? 15.291 13.075 4.176 1.00 58.69 129 SER A O 1
ATOM 1073 N N . ILE A 1 130 ? 13.693 11.564 4.645 1.00 67.75 130 ILE A N 1
ATOM 1074 C CA . ILE A 1 130 ? 14.555 10.527 5.219 1.00 67.75 130 ILE A CA 1
ATOM 1075 C C . ILE A 1 130 ? 14.283 9.158 4.596 1.00 67.75 130 ILE A C 1
ATOM 1077 O O . ILE A 1 130 ? 13.148 8.785 4.335 1.00 67.75 130 ILE A O 1
ATOM 1081 N N . THR A 1 131 ? 15.325 8.368 4.353 1.00 68.88 131 THR A N 1
ATOM 1082 C CA . THR A 1 131 ? 15.169 7.001 3.832 1.00 68.88 131 THR A CA 1
ATOM 1083 C C . THR A 1 131 ? 15.516 5.998 4.926 1.00 68.88 131 THR A C 1
ATOM 1085 O O . THR A 1 131 ? 16.692 5.783 5.198 1.00 68.88 131 THR A O 1
ATOM 1088 N N . ILE A 1 132 ? 14.507 5.370 5.536 1.00 75.81 132 ILE A N 1
ATOM 1089 C CA . ILE A 1 132 ? 14.689 4.336 6.571 1.00 75.81 132 ILE A CA 1
ATOM 1090 C C . ILE A 1 132 ? 14.433 2.961 5.955 1.00 75.81 132 ILE A C 1
ATOM 1092 O O . ILE A 1 132 ? 13.294 2.608 5.621 1.00 75.81 132 ILE A O 1
ATOM 1096 N N . LYS A 1 133 ? 15.508 2.185 5.783 1.00 77.31 133 LYS A N 1
ATOM 1097 C CA . LYS A 1 133 ? 15.477 0.875 5.115 1.00 77.31 133 LYS A CA 1
ATOM 1098 C C . LYS A 1 133 ? 15.464 -0.286 6.104 1.00 77.31 133 LYS A C 1
ATOM 1100 O O . LYS A 1 133 ? 15.085 -1.393 5.724 1.00 77.31 133 LYS A O 1
ATOM 1105 N N . SER A 1 134 ? 15.853 -0.052 7.354 1.00 80.94 134 SER A N 1
ATOM 1106 C CA . SER A 1 134 ? 15.917 -1.085 8.386 1.00 80.94 134 SER A CA 1
ATOM 1107 C C . SER A 1 134 ? 15.488 -0.579 9.768 1.00 80.94 134 SER A C 1
ATOM 1109 O O . SER A 1 134 ? 15.398 0.625 10.010 1.00 80.94 134 SER A O 1
ATOM 1111 N N . PHE A 1 135 ? 15.229 -1.511 10.694 1.00 83.62 135 PHE A N 1
ATOM 1112 C CA . PHE A 1 135 ? 15.003 -1.173 12.102 1.00 83.62 135 PHE A CA 1
ATOM 1113 C C . PHE A 1 135 ? 16.252 -0.536 12.728 1.00 83.62 135 PHE A C 1
ATOM 1115 O O . PHE A 1 135 ? 16.129 0.435 13.464 1.00 83.62 135 PHE A O 1
ATOM 1122 N N . SER A 1 136 ? 17.453 -1.019 12.395 1.00 85.50 136 SER A N 1
ATOM 1123 C CA . SER A 1 136 ? 18.712 -0.435 12.871 1.00 85.50 136 SER A CA 1
ATOM 1124 C C . SER A 1 136 ? 18.863 1.029 12.448 1.00 85.50 136 SER A C 1
ATOM 1126 O O . SER A 1 136 ? 19.222 1.855 13.285 1.00 85.50 136 SER A O 1
ATOM 1128 N N . ASP A 1 137 ? 18.495 1.359 11.204 1.00 84.06 137 ASP A N 1
ATOM 1129 C CA . ASP A 1 137 ? 18.507 2.738 10.695 1.00 84.06 137 ASP A CA 1
ATOM 1130 C C . ASP A 1 137 ? 17.551 3.622 11.510 1.00 84.06 137 ASP A C 1
ATOM 1132 O O . ASP A 1 137 ? 17.887 4.751 11.856 1.00 84.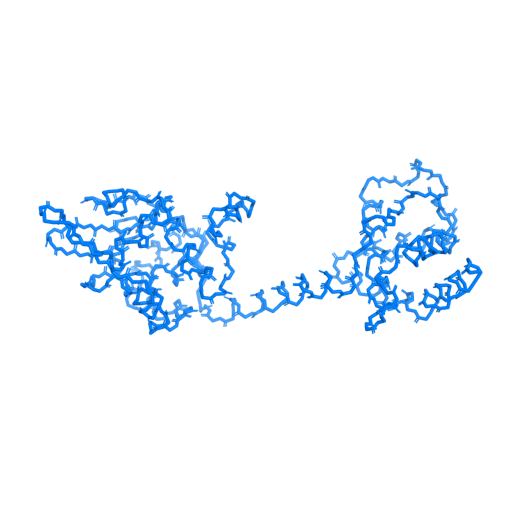06 137 ASP A O 1
ATOM 1136 N N . LEU A 1 138 ? 16.363 3.102 11.855 1.00 85.50 138 LEU A N 1
ATOM 1137 C CA . LEU A 1 138 ? 15.411 3.814 12.710 1.00 85.50 138 LEU A CA 1
ATOM 1138 C C . LEU A 1 138 ? 15.999 4.062 14.104 1.00 85.50 138 LEU A C 1
ATOM 1140 O O . LEU A 1 138 ? 15.865 5.161 14.630 1.00 85.50 138 LEU A O 1
ATOM 1144 N N . VAL A 1 139 ? 16.641 3.059 14.710 1.00 86.25 139 VAL A N 1
ATOM 1145 C CA . VAL A 1 139 ? 17.249 3.201 16.042 1.00 86.25 139 VAL A CA 1
ATOM 1146 C C . VAL A 1 139 ? 18.342 4.262 16.035 1.00 86.25 139 VAL A C 1
ATOM 1148 O O . VAL A 1 139 ? 18.406 5.081 16.948 1.00 86.25 139 VAL A O 1
ATOM 1151 N N . GLU A 1 140 ? 19.208 4.255 15.026 1.00 85.81 140 GLU A N 1
ATOM 1152 C CA . GLU A 1 140 ? 20.250 5.270 14.875 1.00 85.81 140 GLU A CA 1
ATOM 1153 C C . GLU A 1 140 ? 19.646 6.664 14.689 1.00 85.81 140 GLU A C 1
ATOM 1155 O O . GLU A 1 140 ? 20.062 7.620 15.344 1.00 85.81 140 GLU A O 1
ATOM 1160 N N . TYR A 1 141 ? 18.592 6.759 13.885 1.00 85.38 141 TYR A N 1
ATOM 1161 C CA . TYR A 1 141 ? 17.880 8.003 13.651 1.00 85.38 141 TYR A CA 1
ATOM 1162 C C . TYR A 1 141 ? 17.223 8.559 14.930 1.00 85.38 141 TYR A C 1
ATOM 1164 O O . TYR A 1 141 ? 17.408 9.729 15.270 1.00 85.38 141 TYR A O 1
ATOM 1172 N N . LEU A 1 142 ? 16.518 7.714 15.690 1.00 84.25 142 LEU A N 1
ATOM 1173 C CA . LEU A 1 142 ? 15.855 8.087 16.949 1.00 84.25 142 LEU A CA 1
ATOM 1174 C C . LEU A 1 142 ? 16.837 8.364 18.100 1.00 84.25 142 LEU A C 1
ATOM 1176 O O . LEU A 1 142 ? 16.453 8.968 19.097 1.00 84.25 142 LEU A O 1
ATOM 1180 N N . LYS A 1 143 ? 18.110 7.961 17.989 1.00 84.44 143 LYS A N 1
ATOM 1181 C CA . LYS A 1 143 ? 19.158 8.397 18.931 1.00 84.44 143 LYS A CA 1
ATOM 1182 C C . LYS A 1 143 ? 19.564 9.853 18.709 1.00 84.44 143 LYS A C 1
ATOM 1184 O O . LYS A 1 143 ? 19.975 10.512 19.659 1.00 84.44 143 LYS A O 1
ATOM 1189 N N . GLY A 1 144 ? 19.486 10.335 17.468 1.00 81.00 144 GLY A N 1
ATOM 1190 C CA . GLY A 1 144 ? 19.893 11.690 17.092 1.00 81.00 144 GLY A CA 1
ATOM 1191 C C . GLY A 1 144 ? 18.770 12.730 17.119 1.00 81.00 144 GLY A C 1
ATOM 1192 O O . GLY A 1 144 ? 19.063 13.923 17.068 1.00 81.00 144 GLY A O 1
ATOM 1193 N N . LYS A 1 145 ? 17.500 12.306 17.174 1.00 82.06 145 LYS A N 1
ATOM 1194 C CA . LYS A 1 145 ? 16.316 13.176 17.061 1.00 82.06 145 LYS A CA 1
ATOM 1195 C C . LYS A 1 145 ? 15.156 12.696 17.924 1.00 82.06 145 LYS A C 1
ATOM 1197 O O . LYS A 1 145 ? 15.078 11.526 18.285 1.00 82.06 145 LYS A O 1
ATOM 1202 N N . SER A 1 146 ? 14.225 13.601 18.226 1.00 85.50 146 SER A N 1
ATOM 1203 C CA . SER A 1 146 ? 13.006 13.236 18.952 1.00 85.50 146 SER A CA 1
ATOM 1204 C C . SER A 1 146 ? 12.011 12.496 18.055 1.00 85.50 146 SER A C 1
ATOM 1206 O O . SER A 1 146 ? 11.985 12.670 16.835 1.00 85.50 146 SER A O 1
ATOM 1208 N N . THR A 1 147 ? 11.124 11.711 18.666 1.00 85.00 147 THR A N 1
ATOM 1209 C CA . THR A 1 147 ? 10.067 11.004 17.934 1.00 85.00 147 THR A CA 1
ATOM 1210 C C . THR A 1 147 ? 9.111 11.951 17.201 1.00 85.00 147 THR A C 1
ATOM 1212 O O . THR A 1 147 ? 8.620 11.616 16.129 1.00 85.00 147 THR A O 1
ATOM 1215 N N . MET A 1 148 ? 8.874 13.153 17.736 1.00 81.94 148 MET A N 1
ATOM 1216 C CA . MET A 1 148 ? 8.028 14.154 17.074 1.00 81.94 148 MET A CA 1
ATOM 1217 C C . MET A 1 148 ? 8.674 14.653 15.779 1.00 81.94 148 MET A C 1
ATOM 1219 O O . MET A 1 148 ? 8.029 14.639 14.740 1.00 81.94 148 MET A O 1
ATOM 1223 N N . GLN A 1 149 ? 9.974 14.972 15.814 1.00 83.38 149 GLN A N 1
ATOM 1224 C CA . GLN A 1 149 ? 10.727 15.361 14.614 1.00 83.38 149 GLN A CA 1
ATOM 1225 C C . GLN A 1 149 ? 10.708 14.257 13.555 1.00 83.38 149 GLN A C 1
ATOM 1227 O O . GLN A 1 149 ? 10.541 14.522 12.370 1.00 83.38 149 GLN A O 1
ATOM 1232 N N . PHE A 1 150 ? 10.842 13.005 13.989 1.00 85.00 150 PHE A N 1
ATOM 1233 C CA . PHE A 1 150 ? 10.717 11.850 13.110 1.00 85.00 150 PHE A CA 1
ATOM 1234 C C . PHE A 1 150 ? 9.342 11.779 12.422 1.00 85.00 150 PHE A C 1
ATOM 1236 O O . PHE A 1 150 ? 9.277 11.570 11.211 1.00 85.00 150 PHE A O 1
ATOM 1243 N N . LEU A 1 151 ? 8.248 11.965 13.169 1.00 83.88 151 LEU A N 1
ATOM 1244 C CA . LEU A 1 151 ? 6.893 11.943 12.608 1.00 83.88 151 LEU A CA 1
ATOM 1245 C C . LEU A 1 151 ? 6.652 13.110 11.640 1.00 83.88 151 LEU A C 1
ATOM 1247 O O . LEU A 1 151 ? 6.038 12.901 10.592 1.00 83.88 151 LEU A O 1
ATOM 1251 N N . ASP A 1 152 ? 7.176 14.295 11.951 1.00 83.62 152 ASP A N 1
ATOM 1252 C CA . ASP A 1 152 ? 7.101 15.469 11.077 1.00 83.62 152 ASP A CA 1
ATOM 1253 C C . ASP A 1 152 ? 7.844 15.231 9.749 1.00 83.62 152 ASP A C 1
ATOM 1255 O O . ASP A 1 152 ? 7.337 15.567 8.680 1.00 83.62 152 ASP A O 1
ATOM 1259 N N . GLU A 1 153 ? 9.018 14.593 9.799 1.00 81.06 153 GLU A N 1
ATOM 1260 C CA . GLU A 1 153 ? 9.858 14.303 8.626 1.00 81.06 153 GLU A CA 1
ATOM 1261 C C . GLU A 1 153 ? 9.339 13.158 7.753 1.00 81.06 153 GLU A C 1
ATOM 1263 O O . GLU A 1 153 ? 9.492 13.182 6.527 1.00 81.06 153 GLU A O 1
ATOM 1268 N N . ILE A 1 154 ? 8.697 12.158 8.361 1.00 80.44 154 ILE A N 1
ATOM 1269 C CA . ILE A 1 154 ? 7.932 11.172 7.599 1.00 80.44 154 ILE A CA 1
ATOM 1270 C C . ILE A 1 154 ? 6.754 11.861 6.918 1.00 80.44 154 ILE A C 1
ATOM 1272 O O . ILE A 1 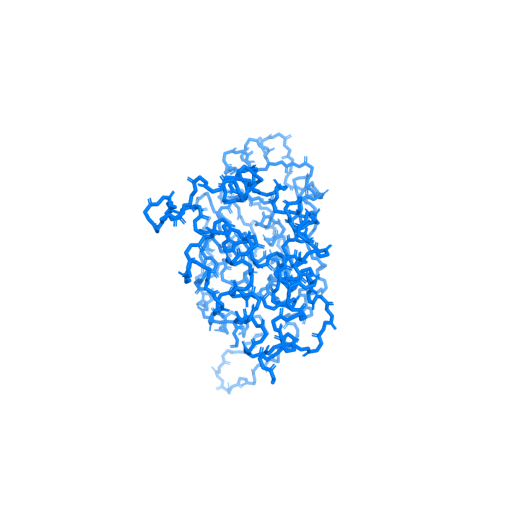154 ? 6.464 11.556 5.765 1.00 80.44 154 ILE A O 1
ATOM 1276 N N . GLY A 1 155 ? 6.083 12.795 7.589 1.00 76.31 155 GLY A N 1
ATOM 1277 C CA . GLY A 1 155 ? 4.923 13.501 7.063 1.00 76.31 155 GLY A CA 1
ATOM 1278 C C . GLY A 1 155 ? 3.697 12.601 6.886 1.00 76.31 155 GLY A C 1
ATOM 1279 O O . GLY A 1 155 ? 3.711 11.391 7.116 1.00 76.31 155 GLY A O 1
ATOM 1280 N N . GLU A 1 156 ? 2.595 13.184 6.432 1.00 79.12 156 GLU A N 1
ATOM 1281 C CA . GLU A 1 156 ? 1.305 12.486 6.405 1.00 79.12 156 GLU A CA 1
ATOM 1282 C C . GLU A 1 156 ? 1.077 11.723 5.090 1.00 79.12 156 GLU A C 1
ATOM 1284 O O . GLU A 1 156 ? 1.666 12.042 4.053 1.00 79.12 156 GLU A O 1
ATOM 1289 N N . VAL A 1 157 ? 0.256 10.669 5.153 1.00 78.06 157 VAL A N 1
ATOM 1290 C CA . VAL A 1 157 ? -0.155 9.836 3.997 1.00 78.06 157 VAL A CA 1
ATOM 1291 C C . VAL A 1 157 ? -1.645 9.942 3.686 1.00 78.06 157 VAL A C 1
ATOM 1293 O O . VAL A 1 157 ? -2.072 9.627 2.581 1.00 78.06 157 VAL A O 1
ATOM 1296 N N . ALA A 1 158 ? -2.438 10.362 4.665 1.00 81.94 158 ALA A N 1
ATOM 1297 C CA . ALA A 1 158 ? -3.885 10.488 4.595 1.00 81.94 158 ALA A CA 1
ATOM 1298 C C . ALA A 1 158 ? -4.321 11.586 5.564 1.00 81.94 158 ALA A C 1
ATOM 1300 O O . ALA A 1 158 ? -3.598 11.874 6.522 1.00 81.94 158 ALA A O 1
ATOM 1301 N N . LYS A 1 159 ? -5.498 12.178 5.350 1.00 85.50 159 LYS A N 1
ATOM 1302 C CA . LYS A 1 159 ? -6.083 13.073 6.349 1.00 85.50 159 LYS A CA 1
ATOM 1303 C C . LYS A 1 159 ? -6.677 12.237 7.473 1.00 85.50 159 LYS A C 1
ATOM 1305 O O . LYS A 1 159 ? -7.291 11.200 7.228 1.00 85.50 159 LYS A O 1
ATOM 1310 N N . ILE A 1 160 ? -6.524 12.711 8.704 1.00 90.44 160 ILE A N 1
ATOM 1311 C CA . ILE A 1 160 ? -7.131 12.074 9.875 1.00 90.44 160 ILE A CA 1
ATOM 1312 C C . ILE A 1 160 ? -8.656 11.935 9.728 1.00 90.44 160 ILE A C 1
ATOM 1314 O O . ILE A 1 160 ? -9.216 10.900 10.086 1.00 90.44 160 ILE A O 1
ATOM 1318 N N . ASP A 1 161 ? -9.317 12.935 9.142 1.00 91.00 161 ASP A N 1
ATOM 1319 C CA . ASP A 1 161 ? -10.773 12.937 8.975 1.00 91.00 161 ASP A CA 1
ATOM 1320 C C . ASP A 1 161 ? -11.248 11.827 8.034 1.00 91.00 161 ASP A C 1
ATOM 1322 O O . ASP A 1 161 ? -12.289 11.228 8.277 1.00 91.00 161 ASP A O 1
ATOM 1326 N N . ASP A 1 162 ? -10.460 11.462 7.018 1.00 90.31 162 ASP A N 1
ATOM 1327 C CA . ASP A 1 162 ? -10.806 10.347 6.130 1.00 90.31 162 ASP A CA 1
ATOM 1328 C C . ASP A 1 162 ? -10.826 9.013 6.898 1.00 90.31 162 ASP A C 1
ATOM 1330 O O . ASP A 1 162 ? -11.675 8.158 6.648 1.00 90.31 162 ASP A O 1
ATOM 1334 N N . ILE A 1 163 ? -9.927 8.839 7.874 1.00 91.81 163 ILE A N 1
ATOM 1335 C CA . ILE A 1 163 ? -9.883 7.648 8.736 1.00 91.81 163 ILE A CA 1
ATOM 1336 C C . ILE A 1 163 ? -11.078 7.631 9.688 1.00 91.81 163 ILE A C 1
ATOM 1338 O O . ILE A 1 163 ? -11.719 6.588 9.827 1.00 91.81 163 ILE A O 1
ATOM 1342 N N . LYS A 1 164 ? -11.404 8.773 10.306 1.00 92.75 164 LYS A N 1
ATOM 1343 C CA . LYS A 1 164 ? -12.592 8.908 11.163 1.00 92.75 164 LYS A CA 1
ATOM 1344 C C . LYS A 1 164 ? -13.864 8.579 10.390 1.00 92.75 164 LYS A C 1
ATOM 1346 O O . LYS A 1 164 ? -14.607 7.702 10.811 1.00 92.75 164 LYS A O 1
ATOM 1351 N N . ASN A 1 165 ? -14.023 9.154 9.199 1.00 92.06 165 ASN A N 1
ATOM 1352 C CA . ASN A 1 165 ? -15.154 8.888 8.314 1.00 92.06 165 ASN A CA 1
ATOM 1353 C C . ASN A 1 165 ? -15.270 7.399 7.952 1.00 92.06 165 ASN A C 1
ATOM 1355 O O . ASN A 1 165 ? -16.373 6.865 7.882 1.00 92.06 165 ASN A O 1
ATOM 1359 N N . ILE A 1 166 ? -14.152 6.694 7.732 1.00 89.88 166 ILE A N 1
ATOM 1360 C CA . ILE A 1 166 ? -14.184 5.242 7.492 1.00 89.88 166 ILE A CA 1
ATOM 1361 C C . ILE A 1 166 ? -14.716 4.493 8.718 1.00 89.88 166 ILE A C 1
ATOM 1363 O O . ILE A 1 166 ? -15.523 3.580 8.541 1.00 89.88 166 ILE A O 1
ATOM 1367 N N . ILE A 1 167 ? -14.274 4.859 9.925 1.00 91.62 167 ILE A N 1
ATOM 1368 C CA . ILE A 1 167 ? -14.729 4.235 11.175 1.00 91.62 167 ILE A CA 1
ATOM 1369 C C . ILE A 1 167 ? -16.220 4.499 11.381 1.00 91.62 167 ILE A C 1
ATOM 1371 O O . ILE A 1 167 ? -16.986 3.554 11.520 1.00 91.62 167 ILE A O 1
ATOM 1375 N N . GLU A 1 168 ? -16.628 5.761 11.313 1.00 88.56 168 GLU A N 1
ATOM 1376 C CA . GLU A 1 168 ? -18.006 6.207 11.540 1.00 88.56 168 GLU A CA 1
ATOM 1377 C C . GLU A 1 168 ? -18.980 5.705 10.464 1.00 88.56 168 GLU A C 1
ATOM 1379 O O . GLU A 1 168 ? -20.159 5.523 10.740 1.00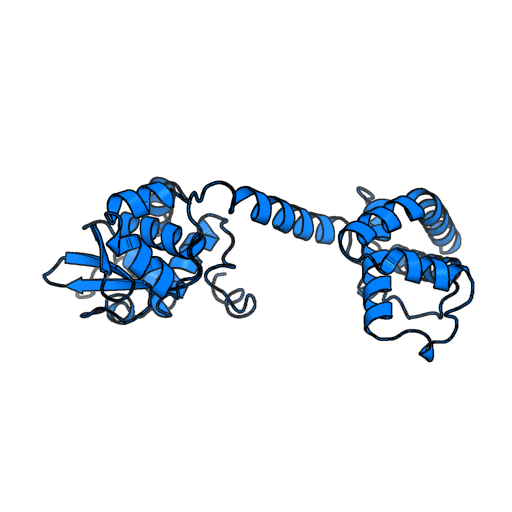 88.56 168 GLU A O 1
ATOM 1384 N N . SER A 1 169 ? -18.504 5.411 9.246 1.00 86.19 169 SER A N 1
ATOM 1385 C CA . SER A 1 169 ? -19.344 4.844 8.176 1.00 86.19 169 SER A CA 1
ATOM 1386 C C . SER A 1 169 ? -19.825 3.413 8.433 1.00 86.19 169 SER A C 1
ATOM 1388 O O . SER A 1 169 ? -20.581 2.870 7.626 1.00 86.19 169 SER A O 1
ATOM 1390 N N . ILE A 1 170 ? -19.335 2.759 9.489 1.00 84.81 170 ILE A N 1
ATOM 1391 C CA . ILE A 1 170 ? -19.758 1.412 9.855 1.00 84.81 170 ILE A CA 1
ATOM 1392 C C . ILE A 1 170 ? -20.826 1.525 10.936 1.00 84.81 170 ILE A C 1
ATOM 1394 O O . ILE A 1 170 ? -20.518 1.899 12.067 1.00 84.81 170 ILE A O 1
ATOM 1398 N N . ASP A 1 171 ? -22.053 1.144 10.577 1.00 74.69 171 ASP A N 1
ATOM 1399 C CA . ASP A 1 171 ? -23.176 1.095 11.510 1.00 74.69 171 ASP A CA 1
ATOM 1400 C C . ASP A 1 171 ? -22.827 0.246 12.740 1.00 74.69 171 ASP A C 1
ATOM 1402 O O . ASP A 1 171 ? -22.317 -0.879 12.624 1.00 74.69 171 ASP A O 1
ATOM 1406 N N . GLU A 1 172 ? -23.113 0.795 13.919 1.00 69.94 172 GLU A N 1
ATOM 1407 C CA . GLU A 1 172 ? -23.057 0.053 15.172 1.00 69.94 172 GLU A CA 1
ATOM 1408 C C . GLU A 1 172 ? -24.117 -1.054 15.148 1.00 69.94 172 GLU A C 1
ATOM 1410 O O . GLU A 1 172 ? -25.247 -0.864 14.694 1.00 69.94 172 GLU A O 1
ATOM 1415 N N . VAL A 1 173 ? -23.745 -2.248 15.609 1.00 70.50 173 VAL A N 1
ATOM 1416 C CA . VAL A 1 173 ? -24.665 -3.388 15.629 1.00 70.50 173 VAL A CA 1
ATOM 1417 C C . VAL A 1 173 ? -25.472 -3.330 16.919 1.00 70.50 173 VAL A C 1
ATOM 1419 O O . VAL A 1 173 ? -24.888 -3.330 18.004 1.00 70.50 173 VAL A O 1
ATOM 1422 N N . GLU A 1 174 ? -26.804 -3.331 16.808 1.00 68.25 174 GLU A N 1
ATOM 1423 C CA . GLU A 1 174 ? -27.688 -3.439 17.972 1.00 68.25 174 GLU A CA 1
ATOM 1424 C C . GLU A 1 174 ? -27.337 -4.695 18.783 1.00 68.25 174 GLU A C 1
ATOM 1426 O O . GLU A 1 174 ? -27.444 -5.830 18.308 1.00 68.25 174 GLU A O 1
ATOM 1431 N N . ALA A 1 175 ? -26.884 -4.483 20.018 1.00 73.62 175 ALA A N 1
ATOM 1432 C CA . ALA A 1 175 ? -26.557 -5.562 20.933 1.00 73.62 175 ALA A CA 1
ATOM 1433 C C . ALA A 1 175 ? -27.834 -6.088 21.598 1.00 73.62 175 ALA A C 1
ATOM 1435 O O . ALA A 1 175 ? -28.659 -5.319 22.096 1.00 73.62 175 ALA A O 1
ATOM 1436 N N . LEU A 1 176 ? -27.979 -7.413 21.659 1.00 80.81 176 LEU A N 1
ATOM 1437 C CA . LEU A 1 176 ? -29.031 -8.025 22.468 1.00 80.81 176 LEU A CA 1
ATOM 1438 C C . LEU A 1 176 ? -28.782 -7.754 23.963 1.00 80.81 176 LEU A C 1
ATOM 1440 O O . LEU A 1 176 ? -27.627 -7.593 24.374 1.00 80.81 176 LEU A O 1
ATOM 1444 N N . PRO A 1 177 ? -29.827 -7.770 24.812 1.00 73.88 177 PRO A N 1
ATOM 1445 C CA . PRO A 1 177 ? -29.656 -7.657 26.256 1.00 73.88 177 PRO A CA 1
ATOM 1446 C C . PRO A 1 177 ? -28.620 -8.660 26.788 1.00 73.88 177 PRO A C 1
ATOM 1448 O O . PRO A 1 177 ? -28.738 -9.865 26.571 1.00 73.88 177 PRO A O 1
ATOM 1451 N N . GLY A 1 178 ? -27.593 -8.154 27.477 1.00 76.62 178 GLY A N 1
ATOM 1452 C CA . GLY A 1 178 ? -26.491 -8.956 28.023 1.00 76.62 178 GLY A CA 1
ATOM 1453 C C . GLY A 1 178 ? -25.297 -9.164 27.084 1.00 76.62 178 GLY A C 1
ATOM 1454 O O . GLY A 1 178 ? -24.294 -9.732 27.517 1.00 76.62 178 GLY A O 1
ATOM 1455 N N . GLN A 1 179 ? -25.355 -8.695 25.834 1.00 76.81 179 GLN A N 1
ATOM 1456 C CA . GLN A 1 179 ? -24.191 -8.669 24.948 1.00 76.81 179 GLN A CA 1
ATOM 1457 C C . GLN A 1 179 ? -23.394 -7.365 25.110 1.00 76.81 179 GLN A C 1
ATOM 1459 O O . GLN A 1 179 ? -23.987 -6.303 25.312 1.00 76.81 179 GLN A O 1
ATOM 1464 N N . PRO A 1 180 ? -22.051 -7.418 25.018 1.00 73.19 180 PRO A N 1
ATOM 1465 C CA . PRO A 1 180 ? -21.240 -6.211 24.998 1.00 73.19 180 PRO A CA 1
ATOM 1466 C C . PRO A 1 180 ? -21.569 -5.392 23.747 1.00 73.19 180 PRO A C 1
ATOM 1468 O O . PRO A 1 180 ? -21.564 -5.923 22.634 1.00 73.19 180 PRO A O 1
ATOM 1471 N N . VAL A 1 181 ? -21.841 -4.100 23.941 1.00 78.19 181 VAL A N 1
ATOM 1472 C CA . VAL A 1 181 ? -22.036 -3.146 22.845 1.00 78.19 181 VAL A CA 1
ATOM 1473 C C . VAL A 1 181 ? -20.744 -3.075 22.034 1.00 78.19 181 VAL A C 1
ATOM 1475 O O . VAL A 1 181 ? -19.665 -2.878 22.596 1.00 78.19 181 VAL A O 1
ATOM 1478 N N . LYS A 1 182 ? -20.852 -3.285 20.720 1.00 80.19 182 LYS A N 1
ATOM 1479 C CA . LYS A 1 182 ? -19.725 -3.200 19.790 1.00 80.19 182 LYS A CA 1
ATOM 1480 C C . LYS A 1 182 ? -19.756 -1.840 19.111 1.00 80.19 182 LYS A C 1
ATOM 1482 O O . LYS A 1 182 ? -20.683 -1.563 18.355 1.00 80.19 182 LYS A O 1
ATOM 1487 N N . ASP A 1 183 ? -18.731 -1.035 19.361 1.00 85.69 183 ASP A N 1
ATOM 1488 C CA . ASP A 1 183 ? -18.521 0.203 18.616 1.00 85.69 183 ASP A CA 1
ATOM 1489 C C . ASP A 1 183 ? -18.144 -0.086 17.149 1.00 85.69 183 ASP A C 1
ATOM 1491 O O . ASP A 1 183 ? -17.780 -1.210 16.772 1.00 85.69 183 ASP A O 1
ATOM 1495 N N . SER A 1 184 ? -18.218 0.936 16.293 1.00 88.75 184 SER A N 1
ATOM 1496 C CA . SER A 1 184 ? -17.899 0.804 14.866 1.00 88.75 184 SER A CA 1
ATOM 1497 C C . SER A 1 184 ? -16.491 0.247 14.616 1.00 88.75 184 SER A C 1
ATOM 1499 O O . SER A 1 184 ? -16.265 -0.490 13.650 1.00 88.75 184 SER A O 1
ATOM 1501 N N . PHE A 1 185 ? -15.531 0.543 15.499 1.00 89.56 185 PHE A N 1
ATOM 1502 C CA . PHE A 1 185 ? -14.175 0.014 15.390 1.00 89.56 185 PHE A CA 1
ATOM 1503 C C . PHE A 1 185 ? -14.114 -1.492 15.678 1.00 89.56 185 PHE A C 1
ATOM 1505 O O . PHE A 1 185 ? -13.489 -2.235 14.919 1.00 89.56 185 PHE A O 1
ATOM 1512 N N . ALA A 1 186 ? -14.802 -1.976 16.710 1.00 88.12 186 ALA A N 1
ATOM 1513 C CA . ALA A 1 186 ? -14.918 -3.396 17.019 1.00 88.12 186 ALA A CA 1
ATOM 1514 C C . ALA A 1 186 ? -15.551 -4.168 15.852 1.00 88.12 186 ALA A C 1
ATOM 1516 O O . ALA A 1 186 ? -15.086 -5.259 15.512 1.00 88.12 186 ALA A O 1
ATOM 1517 N N . VAL A 1 187 ? -16.539 -3.573 15.173 1.00 87.06 187 VAL A N 1
ATOM 1518 C CA . VAL A 1 187 ? -17.136 -4.144 13.955 1.00 87.06 187 VAL A CA 1
ATOM 1519 C C . VAL A 1 187 ? -16.112 -4.227 12.813 1.00 87.06 187 VAL A C 1
ATOM 1521 O O . VAL A 1 187 ? -16.071 -5.234 12.102 1.00 87.06 187 VAL A O 1
ATOM 1524 N N . ILE A 1 188 ? -15.248 -3.220 12.630 1.00 89.94 188 ILE A N 1
ATOM 1525 C CA . ILE A 1 188 ? -14.148 -3.273 11.645 1.00 89.94 188 ILE A CA 1
ATOM 1526 C C . ILE A 1 188 ? -13.192 -4.421 11.964 1.00 89.94 188 ILE A C 1
ATOM 1528 O O . ILE A 1 188 ? -12.878 -5.225 11.085 1.00 89.94 188 ILE A O 1
ATOM 1532 N N . VAL A 1 189 ? -12.735 -4.508 13.212 1.00 90.81 189 VAL A N 1
ATOM 1533 C CA . VAL A 1 189 ? -11.792 -5.538 13.671 1.00 90.81 189 VAL A CA 1
ATOM 1534 C C . VAL A 1 189 ? -12.350 -6.940 13.392 1.00 90.81 189 VAL A C 1
ATOM 1536 O O . VAL A 1 189 ? -11.651 -7.792 12.834 1.00 90.81 189 VAL A O 1
ATOM 1539 N N . GLU A 1 190 ? -13.635 -7.154 13.669 1.00 86.62 190 GLU A N 1
ATOM 1540 C CA . GLU A 1 190 ? -14.331 -8.408 13.381 1.00 86.62 190 GLU A CA 1
ATOM 1541 C C . GLU A 1 190 ? -14.457 -8.684 11.872 1.00 86.62 190 GLU A C 1
ATOM 1543 O O . GLU A 1 190 ? -14.120 -9.782 11.420 1.00 86.62 190 GLU A O 1
ATOM 1548 N N . LYS A 1 191 ? -14.848 -7.686 11.062 1.00 85.19 191 LYS A N 1
ATOM 1549 C CA . LYS A 1 191 ? -14.932 -7.807 9.590 1.00 85.19 191 LYS A CA 1
ATOM 1550 C C . LYS A 1 191 ? -13.590 -8.177 8.958 1.00 85.19 191 LYS A C 1
ATOM 1552 O O . LYS A 1 191 ? -13.543 -8.954 8.005 1.00 85.19 191 LYS A O 1
ATOM 1557 N N . VAL A 1 192 ? -12.491 -7.666 9.509 1.00 87.25 192 VAL A N 1
ATOM 1558 C CA . VAL A 1 192 ? -11.120 -7.950 9.056 1.00 87.25 192 VAL A CA 1
ATOM 1559 C C . VAL A 1 192 ? -10.593 -9.292 9.613 1.00 87.25 192 VAL A C 1
ATOM 1561 O O . VAL A 1 192 ? -9.476 -9.714 9.299 1.00 87.25 192 VAL A O 1
ATOM 1564 N N . LYS A 1 193 ? -11.416 -10.036 10.370 1.00 88.06 193 LYS A N 1
ATOM 1565 C CA . LYS A 1 193 ? -11.084 -11.335 10.983 1.00 88.06 193 LYS A CA 1
ATOM 1566 C C . LYS A 1 193 ? -9.866 -11.236 11.901 1.00 88.06 193 LYS A C 1
ATOM 1568 O O . LYS A 1 193 ? -8.927 -12.038 11.817 1.00 88.06 193 LYS A O 1
ATOM 1573 N N . ILE A 1 194 ? -9.873 -10.210 12.743 1.00 88.88 194 ILE A N 1
ATOM 1574 C CA . ILE A 1 194 ? -8.906 -10.000 13.812 1.00 88.88 194 ILE A CA 1
ATOM 1575 C C . ILE A 1 194 ? -9.592 -10.328 15.138 1.00 88.88 194 ILE A C 1
ATOM 1577 O O . ILE A 1 194 ? -10.704 -9.874 15.393 1.00 88.88 194 ILE A O 1
ATOM 1581 N N . LEU A 1 195 ? -8.924 -11.097 16.000 1.00 86.19 195 LEU A N 1
ATOM 1582 C CA . LEU A 1 195 ? -9.346 -11.206 17.392 1.00 86.19 195 LEU A CA 1
ATOM 1583 C C . LEU A 1 195 ? -8.905 -9.925 18.122 1.00 86.19 195 LEU A C 1
ATOM 1585 O O . LEU A 1 195 ? -7.719 -9.594 18.066 1.00 86.19 195 LEU A O 1
ATOM 1589 N N . PRO A 1 196 ? -9.799 -9.201 18.822 1.00 80.81 196 PRO A N 1
ATOM 1590 C CA . PRO A 1 196 ? -9.446 -7.938 19.480 1.00 80.81 196 PRO A CA 1
ATOM 1591 C C . PRO A 1 196 ? -8.250 -8.045 20.439 1.00 80.81 196 PRO A C 1
ATOM 1593 O O . PRO A 1 196 ? -7.419 -7.143 20.498 1.00 80.81 196 PRO A O 1
ATOM 1596 N N . GLN A 1 197 ? -8.127 -9.178 21.135 1.00 83.50 197 GLN A N 1
ATOM 1597 C CA . GLN A 1 197 ? -7.011 -9.478 22.040 1.00 83.50 197 GLN A CA 1
ATOM 1598 C C . GLN A 1 197 ? -5.651 -9.601 21.332 1.00 83.50 197 GLN A C 1
ATOM 1600 O O . GLN A 1 197 ? -4.619 -9.385 21.956 1.00 83.50 197 GLN A O 1
ATOM 1605 N N . ASP A 1 198 ? -5.640 -9.939 20.040 1.00 87.19 198 ASP A N 1
ATOM 1606 C CA . ASP A 1 198 ? -4.405 -10.102 19.268 1.00 87.19 198 ASP A CA 1
ATOM 1607 C C . ASP A 1 198 ? -3.923 -8.770 18.690 1.00 87.19 198 ASP A C 1
ATOM 1609 O O . ASP A 1 198 ? -2.731 -8.620 18.402 1.00 87.19 198 ASP A O 1
ATOM 1613 N N . LEU A 1 199 ? -4.842 -7.812 18.514 1.00 91.00 199 LEU A N 1
ATOM 1614 C CA . LEU A 1 199 ? -4.527 -6.467 18.042 1.00 91.00 199 LEU A CA 1
ATOM 1615 C C . LEU A 1 199 ? -3.759 -5.677 19.106 1.00 91.00 199 LEU A C 1
ATOM 1617 O O . LEU A 1 199 ? -2.778 -5.011 18.782 1.00 91.00 199 LEU A O 1
ATOM 1621 N N . TRP A 1 200 ? -4.199 -5.771 20.361 1.00 92.94 200 TRP A N 1
ATOM 1622 C CA . TRP A 1 200 ? -3.633 -5.038 21.490 1.00 92.94 200 TRP A CA 1
ATOM 1623 C C . TRP A 1 200 ? -2.655 -5.905 22.275 1.00 92.94 200 TRP A C 1
ATOM 1625 O O . TRP A 1 200 ? -3.053 -6.779 23.044 1.00 92.94 200 TRP A O 1
ATOM 1635 N N . LYS A 1 201 ? -1.356 -5.648 22.114 1.00 91.06 201 LYS A N 1
ATOM 1636 C CA . LYS A 1 201 ? -0.327 -6.349 22.888 1.00 91.06 201 LYS A CA 1
ATOM 1637 C C . LYS A 1 201 ? -0.244 -5.777 24.305 1.00 91.06 201 LYS A C 1
ATOM 1639 O O . LYS A 1 201 ? -0.461 -4.586 24.516 1.00 91.06 201 LYS A O 1
ATOM 1644 N N . LYS A 1 202 ? 0.105 -6.622 25.278 1.00 88.25 202 LYS A N 1
ATOM 1645 C CA . LYS A 1 202 ? 0.409 -6.185 26.656 1.00 88.25 202 LYS A CA 1
ATOM 1646 C C . LYS A 1 202 ? 1.825 -5.628 26.798 1.00 88.25 202 LYS A C 1
ATOM 1648 O O . LYS A 1 202 ? 2.097 -4.859 27.711 1.00 88.25 202 LYS A O 1
ATOM 1653 N N . GLU A 1 203 ? 2.709 -6.027 25.892 1.00 87.62 203 GLU A N 1
ATOM 1654 C CA . GLU A 1 203 ? 4.121 -5.664 25.860 1.00 87.62 203 GLU A CA 1
ATOM 1655 C C . GLU A 1 203 ? 4.528 -5.346 24.422 1.00 87.62 203 GLU A C 1
ATOM 1657 O O . GLU A 1 203 ? 3.820 -5.679 23.467 1.00 87.62 203 GLU A O 1
ATOM 1662 N N . THR A 1 204 ? 5.668 -4.685 24.263 1.00 86.44 204 THR A N 1
ATOM 1663 C CA . THR A 1 204 ? 6.221 -4.387 22.946 1.00 86.44 204 THR A CA 1
ATOM 1664 C C . THR A 1 204 ? 6.711 -5.652 22.246 1.00 86.44 204 THR A C 1
ATOM 1666 O O . THR A 1 204 ? 7.119 -6.623 22.881 1.00 86.44 204 THR A O 1
ATOM 1669 N N . VAL A 1 205 ? 6.704 -5.634 20.913 1.00 85.62 205 VAL A N 1
ATOM 1670 C CA . VAL A 1 205 ? 7.246 -6.723 20.093 1.00 85.62 205 VAL A CA 1
ATOM 1671 C C . VAL A 1 205 ? 8.510 -6.227 19.408 1.00 85.62 205 VAL A C 1
ATOM 1673 O O . VAL A 1 205 ? 8.479 -5.222 18.696 1.00 85.62 205 VAL A O 1
ATOM 1676 N N . ASP A 1 206 ? 9.624 -6.926 19.626 1.00 85.19 206 ASP A N 1
ATOM 1677 C CA . ASP A 1 206 ? 10.928 -6.515 19.106 1.00 85.19 206 ASP A CA 1
ATOM 1678 C C . ASP A 1 206 ? 10.903 -6.359 17.571 1.00 85.19 206 ASP A C 1
ATOM 1680 O O . ASP A 1 206 ? 10.292 -7.142 16.844 1.00 85.19 206 ASP A O 1
ATOM 1684 N N . GLU A 1 207 ? 11.553 -5.293 17.094 1.00 86.25 207 GLU A N 1
ATOM 1685 C CA . GLU A 1 207 ? 11.751 -4.955 15.674 1.00 86.25 207 GLU A CA 1
ATOM 1686 C C . GLU A 1 207 ? 10.483 -4.853 14.800 1.00 86.25 207 GLU A C 1
ATOM 1688 O O . GLU A 1 207 ? 10.564 -4.919 13.569 1.00 86.25 207 GLU A O 1
ATOM 1693 N N . THR A 1 208 ? 9.303 -4.670 15.402 1.00 90.44 208 THR A N 1
ATOM 1694 C CA . THR A 1 208 ? 8.039 -4.562 14.657 1.00 90.44 208 THR A CA 1
ATOM 1695 C C . THR A 1 208 ? 7.170 -3.405 15.124 1.00 90.44 208 THR A C 1
ATOM 1697 O O . THR A 1 208 ? 7.265 -2.945 16.262 1.00 90.44 208 THR A O 1
ATOM 1700 N N . ILE A 1 209 ? 6.318 -2.927 14.218 1.00 91.62 209 ILE A N 1
ATOM 1701 C CA . ILE A 1 209 ? 5.287 -1.932 14.505 1.00 91.62 209 ILE A CA 1
ATOM 1702 C C . ILE A 1 209 ? 4.081 -2.655 15.112 1.00 91.62 209 ILE A C 1
ATOM 1704 O O . ILE A 1 209 ? 3.546 -3.581 14.494 1.00 91.62 209 ILE A O 1
ATOM 1708 N N . CYS A 1 210 ? 3.647 -2.242 16.302 1.00 94.06 210 CYS A N 1
ATOM 1709 C CA . CYS A 1 210 ? 2.521 -2.856 17.006 1.00 94.06 210 CYS A CA 1
ATOM 1710 C C . CYS A 1 210 ? 1.722 -1.842 17.836 1.00 94.06 210 CYS A C 1
ATOM 1712 O O . CYS A 1 210 ? 2.225 -0.781 18.218 1.00 94.06 210 CYS A O 1
ATOM 1714 N N . PHE A 1 211 ? 0.465 -2.189 18.118 1.00 95.69 211 PHE A N 1
ATOM 1715 C CA . PHE A 1 211 ? -0.350 -1.495 19.107 1.00 95.69 211 PHE A CA 1
ATOM 1716 C C . PHE A 1 211 ? -0.186 -2.155 20.474 1.00 95.69 211 PHE A C 1
ATOM 1718 O O . PHE A 1 211 ? -0.270 -3.379 20.600 1.00 95.69 211 PHE A O 1
ATOM 1725 N N . VAL A 1 212 ? 0.026 -1.335 21.500 1.00 94.50 212 VAL A N 1
ATOM 1726 C CA . VAL A 1 212 ? 0.180 -1.779 22.889 1.00 94.50 212 VAL A CA 1
ATOM 1727 C C . VAL A 1 212 ? -0.907 -1.129 23.734 1.00 94.50 212 VAL A C 1
ATOM 1729 O O . VAL A 1 212 ? -1.131 0.078 23.637 1.00 94.50 212 VAL A O 1
ATOM 1732 N N . TYR A 1 213 ? -1.582 -1.927 24.558 1.00 92.88 213 TYR A N 1
ATOM 1733 C CA . TYR A 1 213 ? -2.519 -1.441 25.566 1.00 92.88 213 TYR A CA 1
ATOM 1734 C C . TYR A 1 213 ? -1.930 -1.686 26.952 1.00 92.88 213 TYR A C 1
ATOM 1736 O O . TYR A 1 213 ? -1.823 -2.828 27.402 1.00 92.88 213 TYR A O 1
ATOM 1744 N N . LEU A 1 214 ? -1.527 -0.609 27.620 1.00 90.19 214 LEU A N 1
ATOM 1745 C CA . LEU A 1 214 ? -0.846 -0.656 28.911 1.00 90.19 214 LEU A CA 1
ATOM 1746 C C . LEU A 1 214 ? -1.374 0.472 29.798 1.00 90.19 214 LEU A C 1
ATOM 1748 O O . LEU A 1 214 ? -1.620 1.569 29.315 1.00 90.19 214 LEU A O 1
ATOM 1752 N N . ASN A 1 215 ? -1.555 0.225 31.097 1.00 89.12 215 ASN A N 1
ATOM 1753 C CA . ASN A 1 215 ? -1.998 1.247 32.059 1.00 89.12 215 ASN A CA 1
ATOM 1754 C C . ASN A 1 215 ? -3.267 2.009 31.618 1.00 89.12 215 ASN A C 1
ATOM 1756 O O . ASN A 1 215 ? -3.349 3.227 31.764 1.00 89.12 215 ASN A O 1
ATOM 1760 N N . ASN A 1 216 ? -4.242 1.288 31.056 1.00 88.00 216 ASN A N 1
ATOM 1761 C CA . ASN A 1 216 ? -5.488 1.826 30.492 1.00 88.00 216 ASN A CA 1
ATOM 1762 C C . ASN A 1 216 ? -5.303 2.858 29.364 1.00 88.00 216 ASN A C 1
ATOM 1764 O O . ASN A 1 216 ? -6.205 3.648 29.084 1.00 88.00 216 ASN A O 1
ATOM 1768 N N . LYS A 1 217 ? -4.147 2.845 28.701 1.00 92.44 217 LYS A N 1
ATOM 1769 C CA . LYS A 1 217 ? -3.793 3.745 27.605 1.00 92.44 217 LYS A CA 1
ATOM 1770 C C . LYS A 1 217 ? -3.405 2.953 26.363 1.00 92.44 217 LYS A C 1
ATOM 1772 O O . LYS A 1 217 ? -2.930 1.820 26.451 1.00 92.44 217 LYS A O 1
ATOM 1777 N N . GLN A 1 218 ? -3.632 3.566 25.206 1.00 94.19 218 GLN A N 1
ATOM 1778 C CA . GLN A 1 218 ? -3.336 2.989 23.901 1.00 94.19 218 GLN A CA 1
ATOM 1779 C C . GLN A 1 218 ? -2.084 3.641 23.313 1.00 94.19 218 GLN A C 1
ATOM 1781 O O . GLN A 1 218 ? -1.931 4.866 23.331 1.00 94.19 218 GLN A O 1
ATOM 1786 N N . TYR A 1 219 ? -1.204 2.806 22.770 1.00 95.25 219 TYR A N 1
ATOM 1787 C CA . TYR A 1 219 ? 0.092 3.225 22.263 1.00 95.25 219 TYR A CA 1
ATOM 1788 C C . TYR A 1 219 ? 0.405 2.617 20.901 1.00 95.25 219 TYR A C 1
ATOM 1790 O O . TYR A 1 219 ? 0.039 1.476 20.612 1.00 95.25 219 TYR A O 1
ATOM 1798 N N . LEU A 1 220 ? 1.183 3.356 20.112 1.00 95.25 220 LEU A N 1
ATOM 1799 C CA . LEU A 1 220 ? 1.871 2.870 18.921 1.00 95.25 220 LEU A CA 1
ATOM 1800 C C . LEU A 1 220 ? 3.363 2.726 19.227 1.00 95.25 220 LEU A C 1
ATOM 1802 O O . LEU A 1 220 ? 4.022 3.701 19.596 1.00 95.25 220 LEU A O 1
ATOM 1806 N N . PHE A 1 221 ? 3.896 1.524 19.029 1.00 93.56 221 PHE A N 1
ATOM 1807 C CA . PHE A 1 221 ? 5.302 1.201 19.249 1.00 93.56 221 PHE A CA 1
ATOM 1808 C C . PHE A 1 221 ? 5.983 0.698 17.982 1.00 93.56 221 PHE A C 1
ATOM 1810 O O . PHE A 1 221 ? 5.344 0.095 17.119 1.00 93.56 221 PHE A O 1
ATOM 1817 N N . VAL A 1 222 ? 7.302 0.901 17.922 1.00 91.12 222 VAL A N 1
ATOM 1818 C CA . VAL A 1 222 ? 8.204 0.244 16.968 1.00 91.12 222 VAL A CA 1
ATOM 1819 C C . VAL A 1 222 ? 9.367 -0.373 17.722 1.00 91.12 222 VAL A C 1
ATOM 1821 O O . VAL A 1 222 ? 10.222 0.335 18.261 1.00 91.12 222 VAL A O 1
ATOM 1824 N N . GLY A 1 223 ? 9.395 -1.703 17.800 1.00 88.50 223 GLY A N 1
ATOM 1825 C CA . GLY A 1 223 ? 10.260 -2.376 18.761 1.00 88.50 223 GLY A CA 1
ATOM 1826 C C . GLY A 1 223 ? 9.973 -1.840 20.165 1.00 88.50 223 GLY A C 1
ATOM 1827 O O . GLY A 1 223 ? 8.831 -1.811 20.610 1.00 88.50 223 GLY A O 1
ATOM 1828 N N . ARG A 1 224 ? 11.005 -1.333 20.841 1.00 88.81 224 ARG A N 1
ATOM 1829 C CA . ARG A 1 224 ? 10.897 -0.767 22.199 1.00 88.81 224 ARG A CA 1
ATOM 1830 C C . ARG A 1 224 ? 10.637 0.741 22.234 1.00 88.81 224 ARG A C 1
ATOM 1832 O O . ARG A 1 224 ? 10.504 1.306 23.314 1.00 88.81 224 ARG A O 1
ATOM 1839 N N . PHE A 1 225 ? 10.576 1.397 21.078 1.00 88.94 225 PHE A N 1
ATOM 1840 C CA . PHE A 1 225 ? 10.385 2.841 20.993 1.00 88.94 225 PHE A CA 1
ATOM 1841 C C . PHE A 1 225 ? 8.897 3.174 20.930 1.00 88.94 225 PHE A C 1
ATOM 1843 O O . PHE A 1 225 ? 8.196 2.736 20.017 1.00 88.94 225 PHE A O 1
ATOM 1850 N N . MET A 1 226 ? 8.425 3.967 21.892 1.00 91.69 226 MET A N 1
ATOM 1851 C CA . MET A 1 226 ? 7.079 4.535 21.859 1.00 91.69 226 MET A CA 1
ATOM 1852 C C . MET A 1 226 ? 7.044 5.653 20.817 1.00 91.69 226 MET A C 1
ATOM 1854 O O . MET A 1 226 ? 7.783 6.634 20.935 1.00 91.69 226 MET A O 1
ATOM 1858 N N . LEU A 1 227 ? 6.181 5.515 19.812 1.00 90.94 227 LEU A N 1
ATOM 1859 C CA . LEU A 1 227 ? 5.965 6.571 18.827 1.00 90.94 227 LEU A CA 1
ATOM 1860 C C . LEU A 1 227 ? 4.875 7.545 19.244 1.00 90.94 227 LEU A C 1
ATOM 1862 O O . LEU A 1 227 ? 5.010 8.746 19.035 1.00 90.94 227 LEU A O 1
ATOM 1866 N N . MET A 1 228 ? 3.784 7.025 19.799 1.00 92.19 228 MET A N 1
ATOM 1867 C CA . MET A 1 228 ? 2.626 7.837 20.139 1.00 92.19 228 MET A CA 1
ATOM 1868 C C . MET A 1 228 ? 1.808 7.187 21.249 1.00 92.19 228 MET A C 1
ATOM 1870 O O . MET A 1 228 ? 1.626 5.971 21.264 1.00 92.19 228 MET A O 1
ATOM 1874 N N . GLU A 1 229 ? 1.281 8.030 22.130 1.00 94.12 229 GLU A N 1
ATOM 1875 C CA . GLU A 1 229 ? 0.149 7.745 23.008 1.00 94.12 229 GLU A CA 1
ATOM 1876 C C . GLU A 1 229 ? -1.047 8.539 22.468 1.00 94.12 229 GLU A C 1
ATOM 1878 O O . GLU A 1 229 ? -0.921 9.742 22.239 1.00 94.12 229 GLU A O 1
ATOM 1883 N N . SER A 1 230 ? -2.192 7.892 22.249 1.00 93.12 230 SER A N 1
ATOM 1884 C CA . SER A 1 230 ? -3.436 8.605 21.941 1.00 93.12 230 SER A CA 1
ATOM 1885 C C . SER A 1 230 ? -4.645 7.823 22.451 1.00 93.12 230 SER A C 1
ATOM 1887 O O . SER A 1 230 ? -4.677 6.602 22.301 1.00 93.12 230 SER A O 1
ATOM 1889 N N . PRO A 1 231 ? -5.658 8.491 23.035 1.00 88.94 231 PRO A N 1
ATOM 1890 C CA . PRO A 1 231 ? -6.929 7.852 23.362 1.00 88.94 231 PRO A CA 1
ATOM 1891 C C . PRO A 1 231 ? -7.798 7.584 22.121 1.00 88.94 231 PRO A C 1
ATOM 1893 O O . PRO A 1 231 ? -8.783 6.855 22.219 1.00 88.94 231 PRO A O 1
ATOM 1896 N N . LEU A 1 232 ? -7.470 8.180 20.968 1.00 91.56 232 LEU A N 1
ATOM 1897 C CA . LEU A 1 232 ? -8.228 8.035 19.730 1.00 91.56 232 LEU A CA 1
ATOM 1898 C C . LEU A 1 232 ? -7.561 7.007 18.818 1.00 91.56 232 LEU A C 1
ATOM 1900 O O . LEU A 1 232 ? -6.459 7.211 18.308 1.00 91.56 232 LEU A O 1
ATOM 1904 N N . ILE A 1 233 ? -8.284 5.929 18.519 1.00 92.25 233 ILE A N 1
ATOM 1905 C CA . ILE A 1 233 ? -7.788 4.873 17.631 1.00 92.25 233 ILE A CA 1
ATOM 1906 C C . ILE A 1 233 ? -7.471 5.385 16.218 1.00 92.25 233 ILE A C 1
ATOM 1908 O O . ILE A 1 233 ? -6.541 4.900 15.572 1.00 92.25 233 ILE A O 1
ATOM 1912 N N . ALA A 1 234 ? -8.202 6.404 15.754 1.00 93.75 234 ALA A N 1
ATOM 1913 C CA . ALA A 1 234 ? -7.965 7.042 14.463 1.00 93.75 234 ALA A CA 1
ATOM 1914 C C . ALA A 1 234 ? -6.554 7.649 14.371 1.00 93.75 234 ALA A C 1
ATOM 1916 O O . ALA A 1 234 ? -5.910 7.501 13.333 1.00 93.75 234 ALA A O 1
ATOM 1917 N N . ASP A 1 235 ? -6.044 8.250 15.453 1.00 93.06 235 ASP A N 1
ATOM 1918 C CA . ASP A 1 235 ? -4.690 8.823 15.494 1.00 93.06 235 ASP A CA 1
ATOM 1919 C C . ASP A 1 235 ? -3.632 7.726 15.378 1.00 93.06 235 ASP A C 1
ATOM 1921 O O . ASP A 1 235 ? -2.668 7.842 14.618 1.00 93.06 235 ASP A O 1
ATOM 1925 N N . LEU A 1 236 ? -3.832 6.625 16.106 1.00 94.81 236 LEU A N 1
ATOM 1926 C CA . LEU A 1 236 ? -2.907 5.497 16.100 1.00 94.81 236 LEU A CA 1
ATOM 1927 C C . LEU A 1 236 ? -2.856 4.833 14.722 1.00 94.81 236 LEU A C 1
ATOM 1929 O O . LEU A 1 236 ? -1.768 4.543 14.224 1.00 94.81 236 LEU A O 1
ATOM 1933 N N . ILE A 1 237 ? -4.010 4.642 14.074 1.00 94.12 237 ILE A N 1
ATOM 1934 C CA . ILE A 1 237 ? -4.091 4.131 12.698 1.00 94.12 237 ILE A CA 1
ATOM 1935 C C . ILE A 1 237 ? -3.419 5.104 11.729 1.00 94.12 237 ILE A C 1
ATOM 1937 O O . ILE A 1 237 ? -2.630 4.674 10.888 1.00 94.12 237 ILE A O 1
ATOM 1941 N N . HIS A 1 238 ? -3.696 6.403 11.853 1.00 92.81 238 HIS A N 1
ATOM 1942 C CA . HIS A 1 238 ? -3.128 7.446 10.999 1.00 92.81 238 HIS A CA 1
ATOM 1943 C C . HIS A 1 238 ? -1.600 7.441 11.029 1.00 92.81 238 HIS A C 1
ATOM 1945 O O . HIS A 1 238 ? -0.956 7.352 9.979 1.00 92.81 238 HIS A O 1
ATOM 1951 N N . ARG A 1 239 ? -1.010 7.454 12.228 1.00 92.00 239 ARG A N 1
ATOM 1952 C CA . ARG A 1 239 ? 0.449 7.431 12.383 1.00 92.00 239 ARG A CA 1
ATOM 1953 C C . ARG A 1 239 ? 1.051 6.090 11.997 1.00 92.00 239 ARG A C 1
ATOM 1955 O O . ARG A 1 239 ? 2.085 6.073 11.333 1.00 92.00 239 ARG A O 1
ATOM 1962 N N . ALA A 1 240 ? 0.403 4.974 12.327 1.00 92.44 240 ALA A N 1
ATOM 1963 C CA . ALA A 1 240 ? 0.877 3.660 11.909 1.00 92.44 240 ALA A CA 1
ATOM 1964 C C . ALA A 1 240 ? 0.905 3.532 10.377 1.00 92.44 240 ALA A C 1
ATOM 1966 O O . ALA A 1 240 ? 1.903 3.072 9.828 1.00 92.44 240 ALA A O 1
ATOM 1967 N N . LEU A 1 241 ? -0.127 4.006 9.668 1.00 90.19 241 LEU A N 1
ATOM 1968 C CA . LEU A 1 241 ? -0.139 4.045 8.202 1.00 90.19 241 LEU A CA 1
ATOM 1969 C C . LEU A 1 241 ? 1.041 4.847 7.650 1.00 90.19 241 LEU A C 1
ATOM 1971 O O . LEU A 1 241 ? 1.730 4.359 6.755 1.00 90.19 241 LEU A O 1
ATOM 1975 N N . ALA A 1 242 ? 1.290 6.047 8.185 1.00 88.25 242 ALA A N 1
ATOM 1976 C CA . ALA A 1 242 ? 2.393 6.895 7.741 1.00 88.25 242 ALA A CA 1
ATOM 1977 C C . ALA A 1 242 ? 3.745 6.191 7.902 1.00 88.25 242 ALA A C 1
ATOM 1979 O O . ALA A 1 242 ? 4.518 6.109 6.950 1.00 88.25 242 ALA A O 1
ATOM 1980 N N . VAL A 1 243 ? 4.001 5.608 9.074 1.00 88.75 243 VAL A N 1
ATOM 1981 C CA . VAL A 1 243 ? 5.257 4.900 9.344 1.00 88.75 243 VAL A CA 1
ATOM 1982 C C . VAL A 1 243 ? 5.416 3.699 8.413 1.00 88.75 243 VAL A C 1
ATOM 1984 O O . VAL A 1 243 ? 6.471 3.538 7.807 1.00 88.75 243 VAL A O 1
ATOM 1987 N N . VAL A 1 244 ? 4.386 2.869 8.239 1.00 87.31 244 VAL A N 1
ATOM 1988 C CA . VAL A 1 244 ? 4.499 1.646 7.427 1.00 87.31 244 VAL A CA 1
ATOM 1989 C C . VAL A 1 244 ? 4.657 1.942 5.942 1.00 87.31 244 VAL A C 1
ATOM 1991 O O . VAL A 1 244 ? 5.436 1.285 5.262 1.00 87.31 244 VAL A O 1
ATOM 1994 N N . LEU A 1 245 ? 3.925 2.920 5.416 1.00 82.12 245 LEU A N 1
ATOM 1995 C CA . LEU A 1 245 ? 3.977 3.243 3.989 1.00 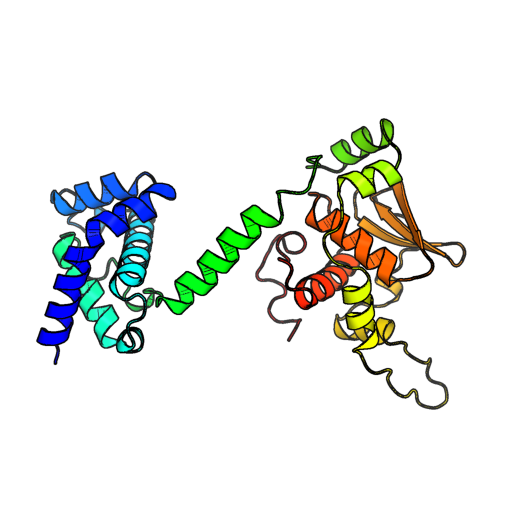82.12 245 LEU A CA 1
ATOM 1996 C C . LEU A 1 245 ? 5.289 3.918 3.590 1.00 82.12 245 LEU A C 1
ATOM 1998 O O . LEU A 1 245 ? 5.709 3.801 2.440 1.00 82.12 245 LEU A O 1
ATOM 2002 N N . LYS A 1 246 ? 5.925 4.622 4.531 1.00 81.31 246 LYS A N 1
ATOM 2003 C CA . LYS A 1 246 ? 7.113 5.440 4.275 1.00 81.31 246 LYS A CA 1
ATOM 2004 C C . LYS A 1 246 ? 8.413 4.828 4.810 1.00 81.31 246 LYS A C 1
ATOM 2006 O O . LYS A 1 246 ? 9.487 5.365 4.558 1.00 81.31 246 LYS A O 1
ATOM 2011 N N . THR A 1 247 ? 8.350 3.694 5.508 1.00 80.19 247 THR A N 1
ATOM 2012 C CA . THR A 1 247 ? 9.533 2.976 6.012 1.00 80.19 247 THR A CA 1
ATOM 2013 C C . THR A 1 247 ? 9.492 1.502 5.621 1.00 80.19 247 THR A C 1
ATOM 2015 O O . THR A 1 247 ? 8.438 0.940 5.352 1.00 80.19 247 THR A O 1
ATOM 2018 N N . SER A 1 248 ? 10.649 0.837 5.599 1.00 77.12 248 SER A N 1
ATOM 2019 C CA . SER A 1 248 ? 10.727 -0.609 5.307 1.00 77.12 248 SER A CA 1
ATOM 2020 C C . SER A 1 248 ? 10.555 -1.501 6.551 1.00 77.12 248 SER A C 1
ATOM 2022 O O . SER A 1 248 ? 10.965 -2.666 6.546 1.00 77.12 248 SER A O 1
ATOM 2024 N N . ILE A 1 249 ? 9.999 -0.964 7.640 1.00 83.25 249 ILE A N 1
ATOM 2025 C CA . ILE A 1 249 ? 9.898 -1.657 8.929 1.00 83.25 249 ILE A CA 1
ATOM 2026 C C . ILE A 1 249 ? 8.735 -2.653 8.903 1.00 83.25 249 ILE A C 1
ATOM 2028 O O . ILE A 1 249 ? 7.673 -2.394 8.341 1.00 83.25 249 ILE A O 1
ATOM 2032 N N . LYS A 1 250 ? 8.939 -3.824 9.513 1.00 85.12 250 LYS A N 1
ATOM 2033 C CA . LYS A 1 250 ? 7.914 -4.870 9.593 1.00 85.12 250 LYS A CA 1
ATOM 2034 C C . LYS A 1 250 ? 6.785 -4.470 10.544 1.00 85.12 250 LYS A C 1
ATOM 2036 O O . LYS A 1 250 ? 7.011 -3.824 11.564 1.00 85.12 250 LYS A O 1
ATOM 2041 N N . VAL A 1 251 ? 5.581 -4.939 10.245 1.00 88.00 251 VAL A N 1
ATOM 2042 C CA . VAL A 1 251 ? 4.379 -4.749 11.067 1.00 88.00 251 VAL A CA 1
ATOM 2043 C C . VAL A 1 251 ? 3.976 -6.085 11.673 1.00 88.00 251 VAL A C 1
ATOM 2045 O O . VAL A 1 251 ? 4.162 -7.125 11.039 1.00 88.00 251 VAL A O 1
ATOM 2048 N N . ASP A 1 252 ? 3.422 -6.072 12.885 1.00 89.81 252 ASP A N 1
ATOM 2049 C CA . ASP A 1 252 ? 2.722 -7.239 13.428 1.00 89.81 252 ASP A CA 1
ATOM 2050 C C . ASP A 1 252 ? 1.627 -7.710 12.452 1.00 89.81 252 ASP A C 1
ATOM 2052 O O . ASP A 1 252 ? 0.886 -6.903 11.895 1.00 89.81 252 ASP A O 1
ATOM 2056 N N . ALA A 1 253 ? 1.496 -9.023 12.255 1.00 85.81 253 ALA A N 1
ATOM 2057 C CA . ALA A 1 253 ? 0.597 -9.593 11.247 1.00 85.81 253 ALA A CA 1
ATOM 2058 C C . ALA A 1 253 ? -0.887 -9.233 11.457 1.00 85.81 253 ALA A C 1
ATOM 2060 O O . ALA A 1 253 ? -1.673 -9.226 10.507 1.00 85.81 253 ALA A O 1
ATOM 2061 N N . THR A 1 254 ? -1.294 -8.957 12.695 1.00 89.19 254 THR A N 1
ATOM 2062 C CA . THR A 1 254 ? -2.662 -8.559 13.037 1.00 89.19 254 THR A CA 1
ATOM 2063 C C . THR A 1 254 ? -2.888 -7.098 12.685 1.00 89.19 254 THR A C 1
ATOM 2065 O O . THR A 1 254 ? -3.873 -6.760 12.026 1.00 89.19 254 THR A O 1
ATOM 2068 N N . LEU A 1 255 ? -1.932 -6.245 13.055 1.00 91.50 255 LEU A N 1
ATOM 2069 C CA . LEU A 1 255 ? -1.948 -4.834 12.690 1.00 91.50 255 LEU A CA 1
ATOM 2070 C C . LEU A 1 255 ? -1.824 -4.647 11.167 1.00 91.50 255 LEU A C 1
ATOM 2072 O O . LEU A 1 255 ? -2.522 -3.812 10.603 1.00 91.50 255 LEU A O 1
ATOM 2076 N N . GLU A 1 256 ? -1.035 -5.472 10.473 1.00 90.00 256 GLU A N 1
ATOM 2077 C CA . GLU A 1 256 ? -0.912 -5.472 9.008 1.00 90.00 256 GLU A CA 1
ATOM 2078 C C . GLU A 1 256 ? -2.281 -5.615 8.331 1.00 90.00 256 GLU A C 1
ATOM 2080 O O . GLU A 1 256 ? -2.600 -4.850 7.419 1.00 90.00 256 GLU A O 1
ATOM 2085 N N . LYS A 1 257 ? -3.124 -6.547 8.798 1.00 88.62 257 LYS A N 1
ATOM 2086 C CA . LYS A 1 257 ? -4.482 -6.735 8.261 1.00 88.62 257 LYS A CA 1
ATOM 2087 C C . LYS A 1 257 ? -5.341 -5.483 8.443 1.00 88.62 257 LYS A C 1
ATOM 2089 O O . LYS A 1 257 ? -6.014 -5.069 7.499 1.00 88.62 257 LYS A O 1
ATOM 2094 N N . LEU A 1 258 ? -5.300 -4.881 9.634 1.00 91.88 258 LEU A N 1
ATOM 2095 C CA . LEU A 1 258 ? -6.061 -3.673 9.948 1.00 91.88 258 LEU A CA 1
ATOM 2096 C C . LEU A 1 258 ? -5.617 -2.502 9.065 1.00 91.88 258 LEU A C 1
ATOM 2098 O O . LEU A 1 258 ? -6.435 -1.889 8.383 1.00 91.88 258 LEU A O 1
ATOM 2102 N N . LEU A 1 259 ? -4.315 -2.221 9.024 1.00 91.56 259 LEU A N 1
ATOM 2103 C CA . LEU A 1 259 ? -3.766 -1.119 8.232 1.00 91.56 259 LEU A CA 1
ATOM 2104 C C . LEU A 1 259 ? -3.998 -1.323 6.734 1.00 91.56 259 LEU A C 1
ATOM 2106 O O . LEU A 1 259 ? -4.265 -0.365 6.012 1.00 91.56 259 LEU A O 1
ATOM 2110 N N . SER A 1 260 ? -3.987 -2.569 6.266 1.00 86.50 260 SER A N 1
ATOM 2111 C CA . SER A 1 260 ? -4.321 -2.887 4.880 1.00 86.50 260 SER A CA 1
ATOM 2112 C C . SER A 1 260 ? -5.772 -2.571 4.525 1.00 86.50 260 SER A C 1
ATOM 2114 O O . SER A 1 260 ? -6.034 -2.083 3.425 1.00 86.50 260 SER A O 1
ATOM 2116 N N . PHE A 1 261 ? -6.713 -2.822 5.441 1.00 88.31 261 PHE A N 1
ATOM 2117 C CA . PHE A 1 261 ? -8.113 -2.435 5.262 1.00 88.31 261 PHE A CA 1
ATOM 2118 C C . PHE A 1 261 ? -8.239 -0.917 5.088 1.00 88.31 261 PHE A C 1
ATOM 2120 O O . PHE A 1 261 ? -8.822 -0.461 4.102 1.00 88.31 261 PHE A O 1
ATOM 2127 N N . PHE A 1 262 ? -7.629 -0.130 5.979 1.00 89.44 262 PHE A N 1
ATOM 2128 C CA . PHE A 1 262 ? -7.656 1.331 5.874 1.00 89.44 262 PHE A CA 1
ATOM 2129 C C . PHE A 1 262 ? -6.945 1.835 4.617 1.00 89.44 262 PHE A C 1
ATOM 2131 O O . PHE A 1 262 ? -7.491 2.669 3.902 1.00 89.44 262 PHE A O 1
ATOM 2138 N N . SER A 1 263 ? -5.776 1.284 4.287 1.00 85.25 263 SER A N 1
ATOM 2139 C CA . SER A 1 263 ? -5.044 1.617 3.062 1.00 85.25 263 SER A CA 1
ATOM 2140 C C . SER A 1 263 ? -5.903 1.398 1.813 1.00 85.25 263 SER A C 1
ATOM 2142 O O . SER A 1 263 ? -5.984 2.283 0.962 1.00 85.25 263 SER A O 1
ATOM 2144 N N . PHE A 1 264 ? -6.616 0.269 1.731 1.00 82.38 264 PHE A N 1
ATOM 2145 C CA . PHE A 1 264 ? -7.525 -0.015 0.622 1.00 82.38 264 PHE A CA 1
ATOM 2146 C C . PHE A 1 264 ? -8.697 0.972 0.564 1.00 82.38 264 PHE A C 1
ATOM 2148 O O . PHE A 1 264 ? -8.992 1.504 -0.505 1.00 82.38 264 PHE A O 1
ATOM 2155 N N . ARG A 1 265 ? -9.337 1.260 1.706 1.00 83.06 265 ARG A N 1
ATOM 2156 C CA . ARG A 1 265 ? -10.456 2.217 1.797 1.00 83.06 265 ARG A CA 1
ATOM 2157 C C . ARG A 1 265 ? -10.042 3.647 1.437 1.00 83.06 265 ARG A C 1
ATOM 2159 O O . ARG A 1 265 ? -10.846 4.379 0.874 1.00 83.06 265 ARG A O 1
ATOM 2166 N N . LEU A 1 266 ? -8.786 4.006 1.690 1.00 82.56 266 LEU A N 1
ATOM 2167 C CA . LEU A 1 266 ? -8.184 5.291 1.328 1.00 82.56 266 LEU A CA 1
ATOM 2168 C C . LEU A 1 266 ? -7.618 5.320 -0.106 1.00 82.56 266 LEU A C 1
ATOM 2170 O O . LEU A 1 266 ? -7.001 6.304 -0.501 1.00 82.56 266 LEU A O 1
ATOM 2174 N N . ASN A 1 267 ? -7.801 4.259 -0.901 1.00 73.81 267 ASN A N 1
ATOM 2175 C CA . ASN A 1 267 ? -7.221 4.096 -2.244 1.00 73.81 267 ASN A CA 1
ATOM 2176 C C . ASN A 1 267 ? -5.676 4.136 -2.296 1.00 73.81 267 ASN A C 1
ATOM 2178 O O . ASN A 1 267 ? -5.078 4.306 -3.368 1.00 73.81 267 ASN A O 1
ATOM 2182 N N . ILE A 1 268 ? -5.012 3.890 -1.168 1.00 77.44 268 ILE A N 1
ATOM 2183 C CA . ILE A 1 268 ? -3.554 3.852 -1.048 1.00 77.44 268 ILE A CA 1
ATOM 2184 C C . ILE A 1 268 ? -3.023 2.484 -1.511 1.00 77.44 268 ILE A C 1
ATOM 2186 O O . ILE A 1 268 ? -3.697 1.452 -1.450 1.00 77.44 268 ILE A O 1
ATOM 2190 N N . SER A 1 269 ? -1.808 2.462 -2.059 1.00 67.00 269 SER A N 1
ATOM 2191 C CA . SER A 1 269 ? -1.165 1.226 -2.505 1.00 67.00 269 SER A CA 1
ATOM 2192 C C . SER A 1 269 ? -0.735 0.360 -1.324 1.00 67.00 269 SER A C 1
ATOM 2194 O O . SER A 1 269 ? 0.220 0.683 -0.625 1.00 67.00 269 SER A O 1
ATOM 2196 N N . ALA A 1 270 ? -1.353 -0.808 -1.156 1.00 55.44 270 ALA A N 1
ATOM 2197 C CA . ALA A 1 270 ? -1.003 -1.722 -0.071 1.00 55.44 270 ALA A CA 1
ATOM 2198 C C . ALA A 1 270 ? 0.293 -2.539 -0.306 1.00 55.44 270 ALA A C 1
ATOM 2200 O O . ALA A 1 270 ? 0.516 -3.553 0.353 1.00 55.44 270 ALA A O 1
ATOM 2201 N N . ARG A 1 271 ? 1.169 -2.116 -1.238 1.00 58.38 271 ARG A N 1
ATOM 2202 C CA . ARG A 1 271 ? 2.469 -2.775 -1.499 1.00 58.38 271 ARG A CA 1
ATOM 2203 C C . ARG A 1 271 ? 3.384 -2.776 -0.268 1.00 58.38 271 ARG A C 1
ATOM 2205 O O . ARG A 1 271 ? 4.165 -3.707 -0.122 1.00 58.38 271 ARG A O 1
ATOM 2212 N N . ALA A 1 272 ? 3.266 -1.773 0.606 1.00 60.53 272 ALA A N 1
ATOM 2213 C CA . ALA A 1 272 ? 4.029 -1.710 1.854 1.00 60.53 272 ALA A CA 1
ATOM 2214 C C . ALA A 1 272 ? 3.607 -2.790 2.867 1.00 60.53 272 ALA A C 1
ATOM 2216 O O . ALA A 1 272 ? 4.447 -3.327 3.581 1.00 60.53 272 ALA A O 1
ATOM 2217 N N . PHE A 1 273 ? 2.320 -3.148 2.893 1.00 63.16 273 PHE A N 1
ATOM 2218 C CA . PHE A 1 273 ? 1.787 -4.172 3.798 1.00 63.16 273 PHE A CA 1
ATOM 2219 C C . PHE A 1 273 ? 1.975 -5.576 3.224 1.00 63.16 273 PHE A C 1
ATOM 2221 O O . PHE A 1 273 ? 2.343 -6.509 3.926 1.00 63.16 273 PHE A O 1
ATOM 2228 N N . PHE A 1 274 ? 1.780 -5.728 1.915 1.00 60.09 274 PHE A N 1
ATOM 2229 C CA . PHE A 1 274 ? 1.773 -7.028 1.264 1.00 60.09 274 PHE A CA 1
ATOM 2230 C C .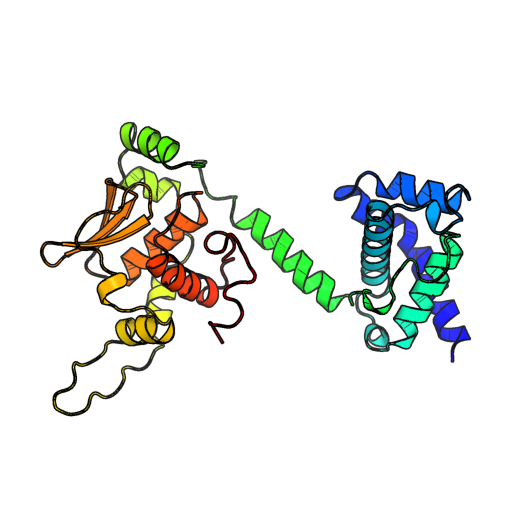 PHE A 1 274 ? 3.046 -7.245 0.458 1.00 60.09 274 PHE A C 1
ATOM 2232 O O . PHE A 1 274 ? 3.075 -7.019 -0.754 1.00 60.09 274 PHE A O 1
ATOM 2239 N N . LYS A 1 275 ? 4.079 -7.797 1.112 1.00 51.41 275 LYS A N 1
ATOM 2240 C CA . LYS A 1 275 ? 5.244 -8.366 0.404 1.00 51.41 275 LYS A CA 1
ATOM 2241 C C . LYS A 1 275 ? 4.825 -9.387 -0.663 1.00 51.41 275 LYS A C 1
ATOM 2243 O O . LYS A 1 275 ? 5.529 -9.560 -1.651 1.00 51.41 275 LYS A O 1
ATOM 2248 N N . ASP A 1 276 ? 3.654 -10.005 -0.484 1.00 47.75 276 ASP A N 1
ATOM 2249 C CA . ASP A 1 276 ? 3.039 -10.948 -1.412 1.00 47.75 276 ASP A CA 1
ATOM 2250 C C . ASP A 1 276 ? 1.623 -10.474 -1.809 1.00 47.75 276 ASP A C 1
ATOM 2252 O O . ASP A 1 276 ? 0.611 -10.828 -1.197 1.00 47.75 276 ASP A O 1
ATOM 2256 N N . PHE A 1 277 ? 1.545 -9.635 -2.848 1.00 41.19 277 PHE A N 1
ATOM 2257 C CA . PHE A 1 277 ? 0.328 -8.956 -3.343 1.00 41.19 277 PHE A CA 1
ATOM 2258 C C . PHE A 1 277 ? -0.889 -9.884 -3.581 1.00 41.19 277 PHE A C 1
ATOM 2260 O O . PHE A 1 277 ? -2.032 -9.431 -3.650 1.00 41.19 277 PHE A O 1
ATOM 2267 N N . ARG A 1 278 ? -0.669 -11.201 -3.692 1.00 44.72 278 ARG A N 1
ATOM 2268 C CA . ARG A 1 278 ? -1.700 -12.209 -3.993 1.00 44.72 278 ARG A CA 1
ATOM 2269 C C . ARG A 1 278 ? -2.502 -12.683 -2.777 1.00 44.72 278 ARG A C 1
ATOM 2271 O O . ARG A 1 278 ? -3.561 -13.278 -2.963 1.00 44.72 278 ARG A O 1
ATOM 2278 N N . LYS A 1 279 ? -2.020 -12.470 -1.546 1.00 44.56 279 LYS A N 1
ATOM 2279 C CA . LYS A 1 279 ? -2.570 -13.145 -0.353 1.00 44.56 279 LYS A CA 1
ATOM 2280 C C . LYS A 1 279 ? -3.900 -12.559 0.153 1.00 44.56 279 LYS A C 1
ATOM 2282 O O . LYS A 1 279 ? -4.663 -13.281 0.789 1.00 44.56 279 LYS A O 1
ATOM 2287 N N . TYR A 1 280 ? -4.228 -11.302 -0.163 1.00 44.12 280 TYR A N 1
ATOM 2288 C CA . TYR A 1 280 ? -5.343 -10.601 0.501 1.00 44.12 280 TYR A CA 1
ATOM 2289 C C . TYR A 1 280 ? -6.410 -10.000 -0.422 1.00 44.12 280 TYR A C 1
ATOM 2291 O O . TYR A 1 280 ? -7.452 -9.566 0.062 1.00 44.12 280 TYR A O 1
ATOM 2299 N N . THR A 1 281 ? -6.250 -10.078 -1.746 1.00 42.34 281 THR A N 1
ATOM 2300 C CA . THR A 1 281 ? -7.252 -9.584 -2.715 1.00 42.34 281 THR A CA 1
ATOM 2301 C C . THR A 1 281 ? -8.594 -10.332 -2.655 1.00 42.34 281 THR A C 1
ATOM 2303 O O . THR A 1 281 ? -9.584 -9.854 -3.201 1.00 42.34 281 THR A O 1
ATOM 2306 N N . LYS A 1 282 ? -8.649 -11.500 -1.996 1.00 42.38 282 LYS A N 1
ATOM 2307 C CA . LYS A 1 282 ? -9.874 -12.301 -1.820 1.00 42.38 282 LYS A CA 1
ATOM 2308 C C . LYS A 1 282 ? -10.653 -12.016 -0.529 1.00 42.38 282 LYS A C 1
ATOM 2310 O O . LYS A 1 282 ? -11.807 -12.411 -0.461 1.00 42.38 282 LYS A O 1
ATOM 2315 N N . ASN A 1 283 ? -10.054 -11.363 0.470 1.00 40.44 283 ASN A N 1
ATOM 2316 C CA . ASN A 1 283 ? -10.636 -11.261 1.819 1.00 40.44 283 ASN A CA 1
ATOM 2317 C C . ASN A 1 283 ? -11.246 -9.887 2.152 1.00 40.44 283 ASN A C 1
ATOM 2319 O O . ASN A 1 283 ? -11.728 -9.713 3.263 1.00 40.44 283 ASN A O 1
ATOM 2323 N N . ILE A 1 284 ? -11.205 -8.923 1.225 1.00 44.41 284 ILE A N 1
ATOM 2324 C CA . ILE A 1 284 ? -11.642 -7.528 1.447 1.00 44.41 284 ILE A CA 1
ATOM 2325 C C . ILE A 1 284 ? -12.726 -7.124 0.423 1.00 44.41 284 ILE A C 1
ATOM 2327 O O . ILE A 1 284 ? -12.805 -5.973 0.002 1.00 44.41 284 ILE A O 1
ATOM 2331 N N . LYS A 1 285 ? -13.527 -8.088 -0.044 1.00 35.19 285 LYS A N 1
ATOM 2332 C CA . LYS A 1 285 ? -14.753 -7.819 -0.805 1.00 35.19 285 LYS A CA 1
ATOM 2333 C C . LYS A 1 285 ? -15.962 -8.060 0.075 1.00 35.19 285 LYS A C 1
ATOM 2335 O O . LYS A 1 285 ? -15.933 -9.086 0.787 1.00 35.19 285 LYS A O 1
#

Radius of gyration: 26.07 Å; chains: 1; bounding box: 50×38×77 Å

Foldseek 3Di:
DLVVLLVLLLVLCVVCVVVLQVVLCVVPVCLVVLLVCLQVVNQADPVSADPVSLVSVLSSLQSSQLNSQPPPPCLPDLSNLQSNQVSVCVNSNYDPPSHDSVSRDYNVRCCVVCVLVVVQVVPLAPQAPDAAAFLVSVVVVCVVDPLVVVLVRLDFDDDLVLLVCVQVVQDFDDDDVPDDGQGSVNVLLVLLVHDPCLQEDCDFDAQAWGWHQYPNWIFTDGGRDTNDTDPDVSVNLRSSLSDQSRHLTHYDLSVLSSNLLSCVSRVHDSVSSPVPPPPPPPSND